Protein AF-A0A942BBI3-F1 (afdb_monomer)

Nearest PDB structures (foldseek):
  8t0j-assembly1_A  TM=7.012E-01  e=1.658E-02  Salmonella enterica subsp. enterica serovar Typhimurium
  4f9d-assembly1_A  TM=4.953E-01  e=1.300E-01  Escherichia coli K-12
  4f9j-assembly2_B  TM=3.561E-01  e=4.643E-02  Escherichia coli K-12
  3vus-assembly2_B  TM=8.186E-01  e=4.923E+00  Escherichia coli K-12
  3vus-assembly1_A  TM=8.138E-01  e=6.273E+00  Escherichia coli K-12

Radius of gyration: 19.07 Å; Cα contacts (8 Å, |Δi|>4): 369; chains: 1; bounding box: 50×38×54 Å

pLDDT: mean 90.94, std 9.7, range [52.0, 98.56]

Secondary structure (DSSP, 8-state):
-PPPHHHHHTTS-HHHHHHHHHHHHHHHHHHHHHHHSS--SSEE-TTS---THHHHHHHHHT--EEES--S--GGG--EEETTEEEE-EEEE--HHHHTSHHHHHHHHHHHHHHHHHH--S--EEE---GGGGT-TTTTHHHHGGG---SSPPP-PPPPHHHHHHHHHHHHHHHHHHHHHS----HHHHTTS-EEEEPPPHHHHHHHHHHHHHHHHHHTTSTTSPTT---HHHHHHHHHTGGG-EEEEE---

Sequence (252 aa):
MHPTTMEMLADVSYEDGCRLALVSEGRGLDAFRTAFHRTPDFWGGAGNTWAPEITYALGELRIPAYSYALTAVSGFTPHRYNGVLGLPQAISVSEADWLDDERAELRSESVLQTVQILQAPWLGIFVGHPTRFCHVQFWDVPFANGRMTGTPEESEPVDDDTYRRGLENLGQFLGDLKRRAQIVGVDEVLKMDWTFRKPTDVELDHFRTETPKAIRSAARWPIHRPGLDPEGIVKKTLALESTLEVAELAQL

Solvent-accessible surface area (backbone atoms only — not comparable to full-atom values): 13957 Å² total; per-residue (Å²): 135,81,67,48,60,36,70,67,38,27,88,47,55,67,73,60,27,29,55,51,31,35,57,53,53,49,53,53,50,52,52,44,30,72,77,67,76,48,82,66,69,52,46,71,59,70,79,66,43,62,47,62,32,47,34,54,24,28,59,78,70,68,29,58,27,32,46,62,35,52,74,38,43,70,70,40,41,40,25,31,43,63,85,23,36,32,35,25,60,69,42,78,44,60,42,76,33,27,53,33,72,70,46,28,51,57,48,42,55,53,50,57,51,46,63,67,68,58,69,42,99,52,78,35,73,44,78,57,56,83,63,36,54,43,20,79,66,62,76,55,67,62,33,34,50,55,40,74,59,96,61,82,79,85,65,76,60,57,56,71,68,47,34,50,44,21,52,51,42,47,49,51,43,53,55,52,47,59,76,76,42,89,84,74,55,70,74,55,60,73,68,51,68,67,44,74,41,76,60,52,73,69,40,47,52,41,26,71,58,43,17,50,51,43,46,50,54,34,56,66,39,55,63,43,48,85,84,65,61,47,62,52,34,42,51,57,43,60,73,47,53,90,42,41,24,40,53,39,70,63,85,129

Foldseek 3Di:
DPAFLLRQQLPDDLVVSLVVLLVVVVVVQVVCCVVPVDGALEAEGPQLADFLSNLSNCVVVVNQEYEQDLQDFPLQFWKDFPRHIYRHAPEEDELVLLLDQVSLVVRLVVVLVVVVPSPHPDHHYHDYDPVCLFFVPPDDPCCFQNHHDPDDDDGHTDDPVSSVSSVVSVVVSVVVCVVRDPDDDVVVVVVFPKDWAQDDPVRLVRSLPRSVVSNVVSCPGRNHHPPSDCVSRSVNRNVRSVRMIGIDGDDD

Structure (mmCIF, N/CA/C/O backbone):
data_AF-A0A942BBI3-F1
#
_entry.id   AF-A0A942BBI3-F1
#
loop_
_atom_site.group_PDB
_atom_site.id
_atom_site.type_symbol
_atom_site.label_atom_id
_atom_site.label_alt_id
_atom_site.label_comp_id
_atom_site.label_asym_id
_atom_site.label_entity_id
_atom_site.label_seq_id
_atom_site.pdbx_PDB_ins_code
_atom_site.Cartn_x
_atom_site.Cartn_y
_atom_site.Cartn_z
_atom_site.occupancy
_atom_site.B_iso_or_equiv
_atom_site.auth_seq_id
_atom_site.auth_comp_id
_atom_site.auth_asym_id
_atom_site.auth_atom_id
_atom_site.pdbx_PDB_model_num
ATOM 1 N N . MET A 1 1 ? -9.776 -3.476 -21.346 1.00 52.00 1 MET A N 1
ATOM 2 C CA . MET A 1 1 ? -9.578 -2.579 -20.196 1.00 52.00 1 MET A CA 1
ATOM 3 C C . MET A 1 1 ? -10.188 -3.282 -19.003 1.00 52.00 1 MET A C 1
ATOM 5 O O . MET A 1 1 ? -11.382 -3.555 -19.046 1.00 52.00 1 MET A O 1
ATOM 9 N N . HIS A 1 2 ? -9.390 -3.648 -18.006 1.00 61.62 2 HIS A N 1
ATOM 10 C CA . HIS A 1 2 ? -9.953 -3.852 -16.677 1.00 61.62 2 HIS A CA 1
ATOM 11 C C . HIS A 1 2 ? -9.824 -2.504 -15.968 1.00 61.62 2 HIS A C 1
ATOM 13 O O . HIS A 1 2 ? -8.706 -1.991 -15.931 1.00 61.62 2 HIS A O 1
ATOM 19 N N . PRO A 1 3 ? -10.932 -1.883 -15.525 1.00 78.50 3 PRO A N 1
ATOM 20 C CA . PRO A 1 3 ? -10.845 -0.665 -14.731 1.00 78.50 3 PRO A CA 1
ATOM 21 C C . PRO A 1 3 ? -9.970 -0.925 -13.500 1.00 78.50 3 PRO A C 1
ATOM 23 O O . PRO A 1 3 ? -9.984 -2.038 -12.964 1.00 78.50 3 PRO A O 1
ATOM 26 N N . THR A 1 4 ? -9.226 0.079 -13.035 1.00 88.31 4 THR A N 1
ATOM 27 C CA . THR A 1 4 ? -8.596 -0.012 -11.712 1.00 88.31 4 THR A CA 1
ATOM 28 C C . THR A 1 4 ? -9.674 -0.218 -10.647 1.00 88.31 4 THR A C 1
ATOM 30 O O . THR A 1 4 ? -10.851 0.077 -10.866 1.00 88.31 4 THR A O 1
ATOM 33 N N . THR A 1 5 ? -9.292 -0.684 -9.459 1.00 92.50 5 THR A N 1
ATOM 34 C CA . THR A 1 5 ? -10.226 -0.823 -8.333 1.00 92.50 5 THR A CA 1
ATOM 35 C C . THR A 1 5 ? -11.012 0.465 -8.087 1.00 92.50 5 THR A C 1
ATOM 37 O O . THR A 1 5 ? -12.233 0.419 -7.958 1.00 92.50 5 THR A O 1
ATOM 40 N N . MET A 1 6 ? -10.336 1.619 -8.082 1.00 93.88 6 MET A N 1
ATOM 41 C CA . MET A 1 6 ? -11.003 2.912 -7.925 1.00 93.88 6 MET A CA 1
ATOM 42 C C . MET A 1 6 ? -11.981 3.209 -9.065 1.00 93.88 6 MET A C 1
ATOM 44 O O . MET A 1 6 ? -13.102 3.624 -8.805 1.00 93.88 6 MET A O 1
ATOM 48 N N . GLU A 1 7 ? -11.607 2.973 -10.320 1.00 92.62 7 GLU A N 1
ATOM 49 C CA . GLU A 1 7 ? -12.500 3.214 -11.461 1.00 92.62 7 GLU A CA 1
ATOM 50 C C . GLU A 1 7 ? -13.722 2.299 -11.463 1.00 92.62 7 GLU A C 1
ATOM 52 O O . GLU A 1 7 ? -14.810 2.721 -11.846 1.00 92.62 7 GLU A O 1
ATOM 57 N N . MET A 1 8 ? -13.542 1.050 -11.036 1.00 93.44 8 MET A N 1
ATOM 58 C CA . MET A 1 8 ? -14.618 0.074 -10.919 1.00 93.44 8 MET A CA 1
ATOM 59 C C . MET A 1 8 ? -15.620 0.473 -9.833 1.00 93.44 8 MET A C 1
ATOM 61 O O . MET A 1 8 ? -16.812 0.198 -9.969 1.00 93.44 8 MET A O 1
ATOM 65 N N . LEU A 1 9 ? -15.135 1.081 -8.748 1.00 96.12 9 LEU A N 1
ATOM 66 C CA . LEU A 1 9 ? -15.894 1.219 -7.508 1.00 96.12 9 LEU A CA 1
ATOM 67 C C . LEU A 1 9 ? -16.287 2.660 -7.165 1.00 96.12 9 LEU A C 1
ATOM 69 O O . LEU A 1 9 ? -17.114 2.849 -6.276 1.00 96.12 9 LEU A O 1
ATOM 73 N N . ALA A 1 10 ? -15.756 3.680 -7.842 1.00 95.25 10 ALA A N 1
ATOM 74 C CA . ALA A 1 10 ? -16.048 5.083 -7.532 1.00 95.25 10 ALA A CA 1
ATOM 75 C C . ALA A 1 10 ? -17.541 5.426 -7.648 1.00 95.25 10 ALA A C 1
ATOM 77 O O . ALA A 1 10 ? -18.101 6.049 -6.744 1.00 95.25 10 ALA A O 1
ATOM 78 N N . ASP A 1 11 ? -18.186 4.953 -8.716 1.00 94.31 11 ASP A N 1
ATOM 79 C CA . ASP A 1 11 ? -19.520 5.403 -9.136 1.00 94.31 11 ASP A CA 1
ATOM 80 C C . ASP A 1 11 ? -20.6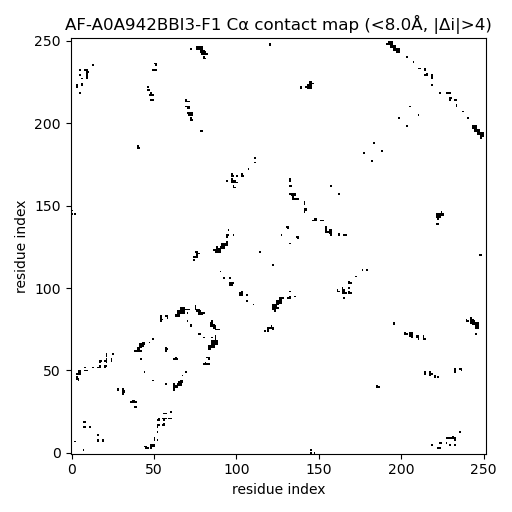60 4.456 -8.706 1.00 94.31 11 ASP A C 1
ATOM 82 O O . ASP A 1 11 ? -21.806 4.616 -9.130 1.00 94.31 11 ASP A O 1
ATOM 86 N N . VAL A 1 12 ? -20.368 3.451 -7.874 1.00 96.56 12 VAL A N 1
ATOM 87 C CA . VAL A 1 12 ? -21.347 2.449 -7.411 1.00 96.56 12 VAL A CA 1
ATOM 88 C C . VAL A 1 12 ? -21.617 2.554 -5.910 1.00 96.56 12 VAL A C 1
ATOM 90 O O . VAL A 1 12 ? -20.788 3.045 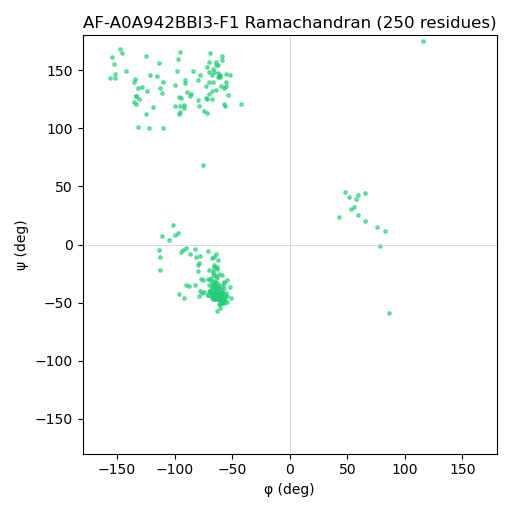-5.133 1.00 96.56 12 VAL A O 1
ATOM 93 N N . SER A 1 13 ? -22.794 2.073 -5.495 1.00 97.81 13 SER A N 1
ATOM 94 C CA . SER A 1 13 ? -23.142 1.903 -4.079 1.00 97.81 13 SER A CA 1
ATOM 95 C C . SER A 1 13 ? -22.148 0.965 -3.386 1.00 97.81 13 SER A C 1
ATOM 97 O O . SER A 1 13 ? -21.475 0.172 -4.047 1.00 97.81 13 SER A O 1
ATOM 99 N N . TYR A 1 14 ? -22.055 1.037 -2.057 1.00 97.81 14 TYR A N 1
ATOM 100 C CA . TYR A 1 14 ? -21.174 0.137 -1.310 1.00 97.81 14 TYR A CA 1
ATOM 101 C C . TYR A 1 14 ? -21.604 -1.326 -1.496 1.00 97.81 14 TYR A C 1
ATOM 103 O O . TYR A 1 14 ? -20.781 -2.191 -1.764 1.00 97.81 14 TYR A O 1
ATOM 111 N N . GLU A 1 15 ? -22.907 -1.607 -1.455 1.00 98.12 15 GLU A N 1
ATOM 112 C CA . GLU A 1 15 ? -23.454 -2.960 -1.558 1.00 98.12 15 GLU A CA 1
ATOM 113 C C . GLU A 1 15 ? -23.267 -3.573 -2.954 1.00 98.12 15 GLU A C 1
ATOM 115 O O . GLU A 1 15 ? -22.956 -4.761 -3.074 1.00 98.12 15 GLU A O 1
ATOM 120 N N . ASP A 1 16 ? -23.471 -2.790 -4.019 1.00 98.31 16 ASP A N 1
ATOM 121 C CA . ASP A 1 16 ? -23.187 -3.241 -5.386 1.00 98.31 16 ASP A CA 1
ATOM 122 C C . ASP A 1 16 ? -21.675 -3.366 -5.609 1.00 98.31 16 ASP A C 1
ATOM 124 O O . ASP A 1 16 ? -21.217 -4.342 -6.205 1.00 98.31 16 ASP A O 1
ATOM 128 N N . GLY A 1 17 ? -20.893 -2.422 -5.079 1.00 98.12 17 GLY A N 1
ATOM 129 C CA . GLY A 1 17 ? -19.436 -2.440 -5.133 1.00 98.12 17 GLY A CA 1
ATOM 130 C C . GLY A 1 17 ? -18.838 -3.676 -4.460 1.00 98.12 17 GLY A C 1
ATOM 131 O O . GLY A 1 17 ? -17.967 -4.314 -5.040 1.00 98.12 17 GLY A O 1
ATOM 132 N N . CYS A 1 18 ? -19.360 -4.091 -3.305 1.00 98.56 18 CYS A N 1
ATOM 133 C CA . CYS A 1 18 ? -18.973 -5.325 -2.618 1.00 98.56 18 CYS A CA 1
ATOM 134 C C . CYS A 1 18 ? -19.188 -6.565 -3.496 1.00 98.56 18 CYS A C 1
ATOM 136 O O . CYS A 1 18 ? -18.320 -7.437 -3.568 1.00 98.56 18 CYS A O 1
ATOM 138 N N . ARG A 1 19 ? -20.312 -6.631 -4.224 1.00 98.38 19 ARG A N 1
ATOM 139 C CA . ARG A 1 19 ? -20.583 -7.722 -5.175 1.00 98.38 19 ARG A CA 1
ATOM 140 C C . ARG A 1 19 ? -19.609 -7.701 -6.355 1.00 98.38 19 ARG A C 1
ATOM 142 O O . ARG A 1 19 ? -19.119 -8.756 -6.751 1.00 98.38 19 ARG A O 1
ATOM 149 N N . LEU A 1 20 ? -19.307 -6.521 -6.901 1.00 97.50 20 LEU A N 1
ATOM 150 C CA . LEU A 1 20 ? -18.343 -6.365 -7.997 1.00 97.50 20 LEU A CA 1
ATOM 151 C C . LEU A 1 20 ? -16.919 -6.736 -7.565 1.00 97.50 20 LEU A C 1
ATOM 153 O O . LEU A 1 20 ? -16.250 -7.495 -8.267 1.00 97.50 20 LEU A O 1
ATOM 157 N N . ALA A 1 21 ? -16.489 -6.255 -6.398 1.00 97.19 21 ALA A N 1
ATOM 158 C CA . ALA A 1 21 ? -15.199 -6.572 -5.801 1.00 97.19 21 ALA A CA 1
ATOM 159 C C . ALA A 1 21 ? -15.055 -8.083 -5.585 1.00 97.19 21 ALA A C 1
ATOM 161 O O . ALA A 1 21 ? -14.076 -8.667 -6.035 1.00 97.19 21 ALA A O 1
ATOM 162 N N . LEU A 1 22 ? -16.060 -8.749 -5.006 1.00 98.25 22 LEU A N 1
ATOM 163 C CA . LEU A 1 22 ? -16.020 -10.196 -4.787 1.00 98.25 22 LEU A CA 1
ATOM 164 C C . LEU A 1 22 ? -15.874 -10.990 -6.095 1.00 98.25 22 LEU A C 1
ATOM 166 O O . LEU A 1 22 ? -15.087 -11.932 -6.162 1.00 98.25 22 LEU A O 1
ATOM 170 N N . VAL A 1 23 ? -16.596 -10.601 -7.151 1.00 97.19 23 VAL A N 1
ATOM 171 C CA . VAL A 1 23 ? -16.475 -11.246 -8.470 1.00 97.19 23 VAL A CA 1
ATOM 172 C C . VAL A 1 23 ? -15.097 -11.002 -9.090 1.00 97.19 23 VAL A C 1
ATOM 174 O O . VAL A 1 23 ? -14.518 -11.926 -9.662 1.00 97.19 23 VAL A O 1
ATOM 177 N N . SER A 1 24 ? -14.577 -9.775 -8.998 1.00 95.00 24 SER A N 1
ATOM 178 C CA . SER A 1 24 ? -13.256 -9.406 -9.521 1.00 95.00 24 SER A CA 1
ATOM 179 C C . SER A 1 24 ? -12.141 -10.168 -8.804 1.00 95.00 24 SER A C 1
ATOM 181 O O . SER A 1 24 ? -11.400 -10.928 -9.431 1.00 95.00 24 SER A O 1
ATOM 183 N N . GLU A 1 25 ? -12.074 -10.037 -7.480 1.00 95.88 25 GLU A N 1
ATOM 184 C CA . GLU A 1 25 ? -11.016 -10.634 -6.667 1.00 95.88 25 GLU A CA 1
ATOM 185 C C . GLU A 1 25 ? -11.123 -12.162 -6.622 1.00 95.88 25 GLU A C 1
ATOM 187 O O . GLU A 1 25 ? -10.103 -12.849 -6.596 1.00 95.88 25 GLU A O 1
ATOM 192 N N . GLY A 1 26 ? -12.335 -12.722 -6.716 1.00 97.06 26 GLY A N 1
ATOM 193 C CA . GLY A 1 26 ? -12.541 -14.167 -6.832 1.00 97.06 26 GLY A CA 1
ATOM 194 C C . GLY A 1 26 ? -11.873 -14.755 -8.078 1.00 97.06 26 GLY A C 1
ATOM 195 O O . GLY A 1 26 ? -11.190 -15.773 -7.992 1.00 97.06 26 GLY A O 1
ATOM 196 N N . ARG A 1 27 ? -11.967 -14.069 -9.228 1.00 95.50 27 ARG A N 1
ATOM 197 C CA . ARG A 1 27 ? -11.257 -14.480 -10.455 1.00 95.50 27 ARG A CA 1
ATOM 198 C C . ARG A 1 27 ? -9.742 -14.401 -10.287 1.00 95.50 27 ARG A C 1
ATOM 200 O O . ARG A 1 27 ? -9.033 -15.290 -10.754 1.00 95.50 27 ARG A O 1
ATOM 207 N N . GLY A 1 28 ? -9.251 -13.352 -9.623 1.00 93.81 28 GLY A N 1
ATOM 208 C CA . GLY A 1 28 ? -7.831 -13.203 -9.299 1.00 93.81 28 GLY A CA 1
ATOM 209 C C . GLY A 1 28 ? -7.319 -14.344 -8.416 1.00 93.81 28 GLY A C 1
ATOM 210 O O . GLY A 1 28 ? -6.278 -14.934 -8.704 1.00 93.81 28 GLY A O 1
ATOM 211 N N . LEU A 1 29 ? -8.090 -14.718 -7.393 1.00 96.44 29 LEU A N 1
ATOM 212 C CA . LEU A 1 29 ? -7.785 -15.836 -6.505 1.00 96.44 29 LEU A CA 1
ATOM 213 C C . LEU A 1 29 ? -7.748 -17.181 -7.246 1.00 96.44 29 LEU A C 1
ATOM 215 O O . LEU A 1 29 ? -6.830 -17.973 -7.025 1.00 96.44 29 LEU A O 1
ATOM 219 N N . ASP A 1 30 ? -8.711 -17.443 -8.129 1.00 97.81 30 ASP A N 1
ATOM 220 C CA . ASP A 1 30 ? -8.751 -18.680 -8.917 1.00 97.81 30 ASP A CA 1
ATOM 221 C C . ASP A 1 30 ? -7.551 -18.784 -9.867 1.00 97.81 30 ASP A C 1
ATOM 223 O O . ASP A 1 30 ? -6.907 -19.837 -9.956 1.00 97.81 30 ASP A O 1
ATOM 227 N N . ALA A 1 31 ? -7.193 -17.680 -10.530 1.00 96.62 31 ALA A N 1
ATOM 228 C CA . ALA A 1 31 ? -6.000 -17.608 -11.367 1.00 96.62 31 ALA A CA 1
ATOM 229 C C . ALA A 1 31 ? -4.724 -17.852 -10.544 1.00 96.62 31 ALA A C 1
ATOM 231 O O . ALA A 1 31 ? -3.878 -18.660 -10.933 1.00 96.62 31 ALA A O 1
ATOM 232 N N . PHE A 1 32 ? -4.615 -17.223 -9.370 1.00 96.38 32 PHE A N 1
ATOM 233 C CA . PHE A 1 32 ? -3.487 -17.414 -8.461 1.00 96.38 32 PHE A CA 1
ATOM 234 C C . PHE A 1 32 ? -3.360 -18.875 -8.007 1.00 96.38 32 PHE A C 1
ATOM 236 O O . PHE A 1 32 ? -2.282 -19.461 -8.089 1.00 96.38 32 PHE A O 1
ATOM 243 N N . ARG A 1 33 ? -4.459 -19.505 -7.578 1.00 97.38 33 ARG A N 1
ATOM 244 C CA . ARG A 1 33 ? -4.473 -20.919 -7.165 1.00 97.38 33 ARG A CA 1
ATOM 245 C C . ARG A 1 33 ? -4.102 -21.860 -8.301 1.00 97.38 33 ARG A C 1
ATOM 247 O O . ARG A 1 33 ? -3.411 -22.848 -8.066 1.00 97.38 33 ARG A O 1
ATOM 254 N N . THR A 1 34 ? -4.538 -21.546 -9.515 1.00 98.12 34 THR A N 1
ATOM 255 C CA . THR A 1 34 ? -4.186 -22.316 -10.711 1.00 98.12 34 THR A CA 1
ATOM 256 C C . THR A 1 34 ? -2.688 -22.236 -10.998 1.00 98.12 34 THR A C 1
ATOM 258 O O . THR A 1 34 ? -2.075 -23.259 -11.282 1.00 98.12 34 THR A O 1
ATOM 261 N N . ALA A 1 35 ? -2.092 -21.045 -10.891 1.00 97.75 35 ALA A N 1
ATOM 262 C CA . ALA A 1 35 ? -0.680 -20.821 -11.200 1.00 97.75 35 ALA A CA 1
ATOM 263 C C . ALA A 1 35 ? 0.279 -21.302 -10.098 1.00 97.75 35 ALA A C 1
ATOM 265 O O . ALA A 1 35 ? 1.342 -21.840 -10.397 1.00 97.75 35 ALA A O 1
ATOM 266 N N . PHE A 1 36 ? -0.077 -21.098 -8.827 1.00 96.44 36 PHE A N 1
ATOM 267 C CA . PHE A 1 36 ? 0.832 -21.287 -7.691 1.00 96.44 36 PHE A CA 1
ATOM 268 C C . PHE A 1 36 ? 0.445 -22.439 -6.760 1.00 96.44 36 PHE A C 1
ATOM 270 O O . PHE A 1 36 ? 1.176 -22.718 -5.811 1.00 96.44 36 PHE A O 1
ATOM 277 N N . HIS A 1 37 ? -0.702 -23.088 -6.987 1.00 96.88 37 HIS A N 1
ATOM 278 C CA . HIS A 1 37 ? -1.213 -24.196 -6.167 1.00 96.88 37 HIS A CA 1
ATOM 279 C C . HIS A 1 37 ? -1.296 -23.882 -4.663 1.00 96.88 37 HIS A C 1
ATOM 281 O O . HIS A 1 37 ? -1.172 -24.768 -3.818 1.00 96.88 37 HIS A O 1
ATOM 287 N N . ARG A 1 38 ? -1.522 -22.610 -4.317 1.00 94.69 38 ARG A N 1
ATOM 288 C CA . ARG A 1 38 ? -1.669 -22.127 -2.938 1.00 94.69 38 ARG A CA 1
ATOM 289 C C . ARG A 1 38 ? -2.642 -20.947 -2.874 1.00 94.69 38 ARG A C 1
ATOM 291 O O . ARG A 1 38 ? -3.010 -20.391 -3.905 1.00 94.69 38 ARG A O 1
ATOM 298 N N . THR A 1 39 ? -3.054 -20.564 -1.670 1.00 93.62 39 THR A N 1
ATOM 299 C CA . THR A 1 39 ? -3.858 -19.349 -1.430 1.00 93.62 39 THR A CA 1
ATOM 300 C C . THR A 1 39 ? -2.911 -18.171 -1.158 1.00 93.62 39 THR A C 1
ATOM 302 O O . THR A 1 39 ? -1.871 -18.392 -0.535 1.00 93.62 39 THR A O 1
ATOM 305 N N . PRO A 1 40 ? -3.198 -16.951 -1.647 1.00 94.12 40 PRO A N 1
ATOM 306 C CA . PRO A 1 40 ? -2.394 -15.777 -1.334 1.00 94.12 40 PRO A CA 1
ATOM 307 C C . PRO A 1 40 ? -2.583 -15.359 0.130 1.00 94.12 40 PRO A C 1
ATOM 309 O O . PRO A 1 40 ? -3.698 -15.372 0.649 1.00 94.12 40 PRO A O 1
ATOM 312 N N . ASP A 1 41 ? -1.489 -14.956 0.772 1.00 92.94 41 ASP A N 1
ATOM 313 C CA . ASP A 1 41 ? -1.486 -14.487 2.162 1.00 92.94 41 ASP A CA 1
ATOM 314 C C . ASP A 1 41 ? -1.955 -13.030 2.288 1.00 92.94 41 ASP A C 1
ATOM 316 O O . ASP A 1 41 ? -2.410 -12.600 3.342 1.00 92.94 41 ASP A O 1
ATOM 320 N N . PHE A 1 42 ? -1.861 -12.251 1.213 1.00 94.06 42 PHE A N 1
ATOM 321 C CA . PHE A 1 42 ? -2.291 -10.862 1.191 1.00 94.06 42 PHE A CA 1
ATOM 322 C C . PHE A 1 42 ? -2.652 -10.419 -0.225 1.00 94.06 42 PHE A C 1
ATOM 324 O O . PHE A 1 42 ? -2.251 -11.030 -1.218 1.00 94.06 42 PHE A O 1
ATOM 331 N N . TRP A 1 43 ? -3.403 -9.329 -0.299 1.00 94.44 43 TRP A N 1
ATOM 332 C CA . TRP A 1 43 ? -3.755 -8.641 -1.529 1.00 94.44 43 TRP A CA 1
ATOM 333 C C . TRP A 1 43 ? -2.862 -7.419 -1.750 1.00 94.44 43 TRP A C 1
ATOM 335 O O . TRP A 1 43 ? -2.609 -6.652 -0.823 1.00 94.44 43 TRP A O 1
ATOM 345 N N . GLY A 1 44 ? -2.404 -7.216 -2.982 1.00 89.38 44 GLY A N 1
ATOM 346 C CA . GLY A 1 44 ? -1.719 -5.998 -3.406 1.00 89.38 44 GLY A CA 1
ATOM 347 C C . GLY A 1 44 ? -2.445 -5.412 -4.608 1.00 89.38 44 GLY A C 1
ATOM 348 O O . GLY A 1 44 ? -2.464 -6.028 -5.673 1.00 89.38 44 GLY A O 1
ATOM 349 N N . GLY A 1 45 ? -3.065 -4.246 -4.432 1.00 81.75 45 GLY A N 1
ATOM 350 C CA . GLY A 1 45 ? -3.822 -3.587 -5.492 1.00 81.75 45 GLY A CA 1
ATOM 351 C C . GLY A 1 45 ? -2.942 -3.103 -6.639 1.00 81.75 45 GLY A C 1
ATOM 352 O O . GLY A 1 45 ? -1.819 -2.643 -6.432 1.00 81.75 45 GLY A O 1
ATOM 353 N N . ALA A 1 46 ? -3.474 -3.152 -7.859 1.00 75.25 46 ALA A N 1
ATOM 354 C CA . ALA A 1 46 ? -2.795 -2.596 -9.023 1.00 75.25 46 ALA A CA 1
ATOM 355 C C . ALA A 1 46 ? -2.708 -1.061 -8.927 1.00 75.25 46 ALA A C 1
ATOM 357 O O . ALA A 1 46 ? -3.728 -0.388 -8.797 1.00 75.25 46 ALA A O 1
ATOM 358 N N . GLY A 1 47 ? -1.497 -0.503 -9.028 1.00 69.94 47 GLY A N 1
ATOM 359 C CA . GLY A 1 47 ? -1.285 0.942 -9.185 1.00 69.94 47 GLY A CA 1
ATOM 360 C C . GLY A 1 47 ? -1.710 1.795 -7.987 1.00 69.94 47 GLY A C 1
ATOM 361 O O . GLY A 1 47 ? -2.361 2.816 -8.181 1.00 69.94 47 GLY A O 1
ATOM 362 N N . ASN A 1 48 ? -1.365 1.369 -6.765 1.00 78.69 48 ASN A N 1
ATOM 363 C CA . ASN A 1 48 ? -1.667 2.082 -5.514 1.00 78.69 48 ASN A CA 1
ATOM 364 C C . ASN A 1 48 ? -3.135 2.541 -5.418 1.00 78.69 48 ASN A C 1
ATOM 366 O O . ASN A 1 48 ? -3.439 3.689 -5.106 1.00 78.69 48 ASN A O 1
ATOM 370 N N . THR A 1 49 ? -4.053 1.642 -5.761 1.00 88.56 49 THR A N 1
ATOM 371 C CA . THR A 1 49 ? -5.493 1.900 -5.819 1.00 88.56 49 THR A CA 1
ATOM 372 C C . THR A 1 49 ? -6.193 1.442 -4.537 1.00 88.56 49 THR A C 1
ATOM 374 O O . THR A 1 49 ? -5.684 0.597 -3.803 1.00 88.56 49 THR A O 1
ATOM 377 N N . TRP A 1 50 ? -7.384 1.973 -4.263 1.00 93.62 50 TRP A N 1
ATOM 378 C CA . TRP A 1 50 ? -8.131 1.662 -3.047 1.00 93.62 50 TRP A CA 1
ATOM 379 C C . TRP A 1 50 ? -9.634 1.794 -3.234 1.00 93.62 50 TRP A C 1
ATOM 381 O O . TRP A 1 50 ? -10.101 2.735 -3.871 1.00 93.62 50 TRP A O 1
ATOM 391 N N . ALA A 1 51 ? -10.378 0.898 -2.595 1.00 96.25 51 ALA A N 1
ATOM 392 C CA . ALA A 1 51 ? -11.779 1.093 -2.264 1.00 96.25 51 ALA A CA 1
ATOM 393 C C . ALA A 1 51 ? -12.151 0.191 -1.070 1.00 96.25 51 ALA A C 1
ATOM 395 O O . ALA A 1 51 ? -11.651 -0.935 -0.992 1.00 96.25 51 ALA A O 1
ATOM 396 N N . PRO A 1 52 ? -13.010 0.642 -0.140 1.00 97.69 52 PRO A N 1
ATOM 397 C CA . PRO A 1 52 ? -13.343 -0.116 1.070 1.00 97.69 52 PRO A CA 1
ATOM 398 C C . PRO A 1 52 ? -14.106 -1.421 0.791 1.00 97.69 52 PRO A C 1
ATOM 400 O O . PRO A 1 52 ? -14.151 -2.302 1.638 1.00 97.6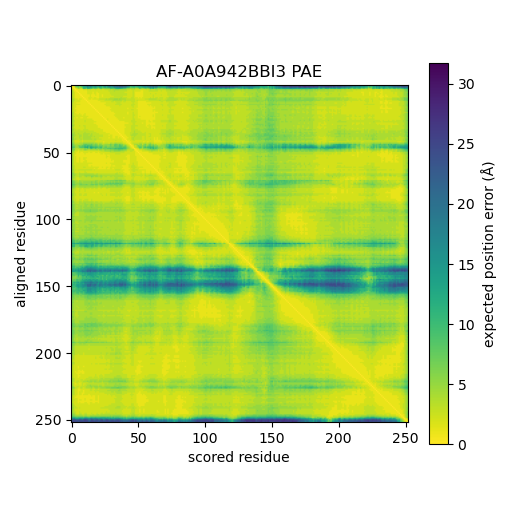9 52 PRO A O 1
ATOM 403 N N . GLU A 1 53 ? -14.699 -1.584 -0.388 1.00 98.25 53 GLU A N 1
ATOM 404 C CA . GLU A 1 53 ? -15.342 -2.829 -0.819 1.00 98.25 53 GLU A CA 1
ATOM 405 C C . GLU A 1 53 ? -14.338 -3.971 -1.016 1.00 98.25 53 GLU A C 1
ATOM 407 O O . GLU A 1 53 ? -14.713 -5.141 -0.930 1.00 98.25 53 GLU A O 1
ATOM 412 N N . ILE A 1 54 ? -13.055 -3.657 -1.238 1.00 97.56 54 ILE A N 1
ATOM 413 C CA . ILE A 1 54 ? -12.009 -4.678 -1.337 1.00 97.56 54 ILE A CA 1
ATOM 414 C C . ILE A 1 54 ? -11.886 -5.437 -0.022 1.00 97.56 54 ILE A C 1
ATOM 416 O O . ILE A 1 54 ? -11.836 -6.659 -0.050 1.00 97.56 54 ILE A O 1
ATOM 420 N N . THR A 1 55 ? -11.923 -4.776 1.137 1.00 98.00 55 THR A N 1
ATOM 421 C CA . THR A 1 55 ? -11.807 -5.493 2.418 1.00 98.00 55 THR A CA 1
ATOM 422 C C . THR A 1 55 ? -12.993 -6.420 2.679 1.00 98.00 55 THR A C 1
ATOM 424 O O . THR A 1 55 ? -12.798 -7.501 3.228 1.00 98.00 55 THR A O 1
ATOM 427 N N . TYR A 1 56 ? -14.194 -6.077 2.199 1.00 98.31 56 TYR A N 1
ATOM 428 C CA . TYR A 1 56 ? -15.319 -7.015 2.192 1.00 98.31 56 TYR A CA 1
ATOM 429 C C . TYR A 1 56 ? -15.002 -8.261 1.349 1.00 98.31 56 TYR A C 1
ATOM 431 O O . TYR A 1 56 ? -15.111 -9.385 1.839 1.00 98.31 56 TYR A O 1
ATOM 439 N N . ALA A 1 57 ? -14.550 -8.072 0.104 1.00 98.25 57 ALA A N 1
ATOM 440 C CA . ALA A 1 57 ? -14.197 -9.183 -0.778 1.00 98.25 57 ALA A CA 1
ATOM 441 C C . ALA A 1 57 ? -13.085 -10.065 -0.183 1.00 98.25 57 ALA A C 1
ATOM 443 O O . ALA A 1 57 ? -13.191 -11.288 -0.213 1.00 98.25 57 ALA A O 1
ATOM 444 N N . LEU A 1 58 ? -12.045 -9.468 0.405 1.00 98.00 58 LEU A N 1
ATOM 445 C CA . LEU A 1 58 ? -10.954 -10.204 1.049 1.00 98.00 58 LEU A CA 1
ATOM 446 C C . LEU A 1 58 ? -11.442 -11.039 2.241 1.00 98.00 58 LEU A C 1
ATOM 448 O O . LEU A 1 58 ? -11.025 -12.191 2.377 1.00 98.00 58 LEU A O 1
ATOM 452 N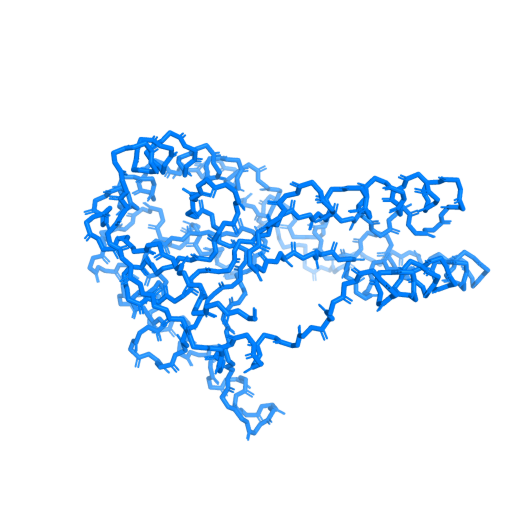 N . GLY A 1 59 ? -12.364 -10.507 3.051 1.00 97.81 59 GLY A N 1
ATOM 453 C CA . GLY A 1 59 ? -13.000 -11.247 4.142 1.00 97.81 59 GLY A CA 1
ATOM 454 C C . GLY A 1 59 ? -13.742 -12.494 3.652 1.00 97.81 59 GLY A C 1
ATOM 455 O O . GLY A 1 59 ? -13.481 -13.599 4.132 1.00 97.81 59 GLY A O 1
ATOM 456 N N . GLU A 1 60 ? -14.597 -12.343 2.637 1.00 98.31 60 GLU A N 1
ATOM 457 C CA . GLU A 1 60 ? -15.340 -13.457 2.023 1.00 98.31 60 GLU A CA 1
ATOM 458 C C . GLU A 1 60 ? -14.406 -14.505 1.389 1.00 98.31 60 GLU A C 1
ATOM 460 O O . GLU A 1 60 ? -14.627 -15.714 1.498 1.00 98.31 60 GLU A O 1
ATOM 465 N N . LEU A 1 61 ? -13.315 -14.052 0.765 1.00 97.88 61 LEU A N 1
ATOM 466 C CA . LEU A 1 61 ? -12.323 -14.905 0.107 1.00 97.88 61 LEU A CA 1
ATOM 467 C C . LEU A 1 61 ? -11.278 -15.500 1.064 1.00 97.88 61 LEU A C 1
ATOM 469 O O . LEU A 1 61 ? -10.460 -16.320 0.635 1.00 97.88 61 LEU A O 1
ATOM 473 N N . ARG A 1 62 ? -11.322 -15.138 2.354 1.00 96.69 62 ARG A N 1
ATOM 474 C CA . ARG A 1 62 ? -10.362 -15.545 3.397 1.00 96.69 62 ARG A CA 1
ATOM 475 C C . ARG A 1 62 ? -8.916 -15.155 3.074 1.00 96.69 62 ARG A C 1
ATOM 477 O O . ARG A 1 62 ? -7.993 -15.921 3.346 1.00 96.69 62 ARG A O 1
ATOM 484 N N . ILE A 1 63 ? -8.728 -13.970 2.501 1.00 96.69 63 ILE A N 1
ATOM 485 C CA . ILE A 1 63 ? -7.415 -13.351 2.312 1.00 96.69 63 ILE A CA 1
ATOM 486 C C . ILE A 1 63 ? -7.207 -12.389 3.492 1.00 96.69 63 ILE A C 1
ATOM 488 O O . ILE A 1 63 ? -7.945 -11.41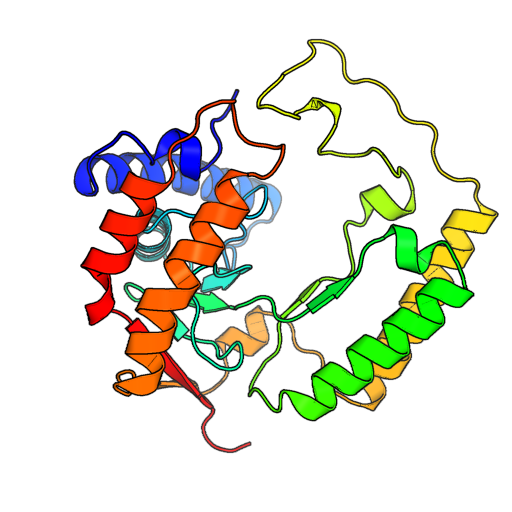3 3.614 1.00 96.69 63 ILE A O 1
ATOM 492 N N . PRO A 1 64 ? -6.263 -12.665 4.407 1.00 95.38 64 PRO A N 1
ATOM 493 C CA . PRO A 1 64 ? -6.265 -12.039 5.731 1.00 95.38 64 PRO A CA 1
ATOM 494 C C . PRO A 1 64 ? -5.723 -10.605 5.753 1.00 95.38 64 PRO A C 1
ATOM 496 O O . PRO A 1 64 ? -5.941 -9.894 6.738 1.00 95.38 64 PRO A O 1
ATOM 499 N N . ALA A 1 65 ? -5.014 -10.178 4.707 1.00 96.06 65 ALA A N 1
ATOM 500 C CA . ALA A 1 65 ? -4.338 -8.891 4.694 1.00 96.06 65 ALA A CA 1
ATOM 501 C C . ALA A 1 65 ? -4.310 -8.212 3.324 1.00 96.06 65 ALA A C 1
ATOM 503 O O . ALA A 1 65 ? -4.514 -8.842 2.286 1.00 96.06 65 ALA A O 1
ATOM 504 N N . TYR A 1 66 ? -3.993 -6.920 3.333 1.00 95.19 66 TYR A N 1
ATOM 505 C CA . TYR A 1 66 ? -3.663 -6.138 2.150 1.00 95.19 66 TYR A CA 1
ATOM 506 C C . TYR A 1 66 ? -2.420 -5.275 2.383 1.00 95.19 66 TYR A C 1
ATOM 508 O O . TYR A 1 66 ? -2.224 -4.733 3.470 1.00 95.19 66 TYR A O 1
ATOM 516 N N . SER A 1 67 ? -1.577 -5.141 1.359 1.00 92.06 67 SER A N 1
ATOM 517 C CA . SER A 1 67 ? -0.417 -4.247 1.366 1.00 92.06 67 SER A CA 1
ATOM 518 C C . SER A 1 67 ? -0.741 -2.902 0.724 1.00 92.06 67 SER A C 1
ATOM 520 O O . SER A 1 67 ? -1.744 -2.761 0.025 1.00 92.06 67 SER A O 1
ATOM 522 N N . TYR A 1 68 ? 0.136 -1.919 0.942 1.00 88.75 68 TYR A N 1
ATOM 523 C CA . TYR A 1 68 ? -0.031 -0.554 0.428 1.00 88.75 68 TYR A CA 1
ATOM 524 C C . TYR A 1 68 ? -1.327 0.088 0.932 1.00 88.75 68 TYR A C 1
ATOM 526 O O . TYR A 1 68 ? -2.069 0.721 0.185 1.00 88.75 68 TYR A O 1
ATOM 534 N N . ALA A 1 69 ? -1.618 -0.114 2.220 1.00 92.06 69 ALA A N 1
ATOM 535 C CA . ALA A 1 69 ? -2.826 0.418 2.827 1.00 92.06 69 ALA A CA 1
ATOM 536 C C . ALA A 1 69 ? -2.896 1.947 2.670 1.00 92.06 69 ALA A C 1
ATOM 538 O O . ALA A 1 69 ? -2.022 2.665 3.154 1.00 92.06 69 ALA A O 1
ATOM 539 N N . LEU A 1 70 ? -3.958 2.436 2.017 1.00 93.56 70 LEU A N 1
ATOM 540 C CA . LEU A 1 70 ? -4.255 3.872 1.923 1.00 93.56 70 LEU A CA 1
ATOM 541 C C . LEU A 1 70 ? -5.076 4.391 3.109 1.00 93.56 70 LEU A C 1
ATOM 543 O O . LEU A 1 70 ? -5.261 5.599 3.253 1.00 93.56 70 LEU A O 1
ATOM 547 N N . THR A 1 71 ? -5.558 3.490 3.963 1.00 94.56 71 THR A N 1
ATOM 548 C CA . THR A 1 71 ? -6.086 3.811 5.286 1.00 94.56 71 THR A CA 1
ATOM 549 C C . THR A 1 71 ? -4.923 4.189 6.200 1.00 94.56 71 THR A C 1
ATOM 551 O O . THR A 1 71 ? -4.049 3.375 6.492 1.00 94.56 71 THR A O 1
ATOM 554 N N . ALA A 1 72 ? -4.876 5.456 6.605 1.00 91.56 72 ALA A N 1
ATOM 555 C CA . ALA A 1 72 ? -3.742 6.028 7.316 1.00 91.56 72 ALA A CA 1
ATOM 556 C C . ALA A 1 72 ? -3.969 5.990 8.831 1.00 91.56 72 ALA A C 1
ATOM 558 O O . ALA A 1 72 ? -4.891 6.616 9.349 1.00 91.56 72 ALA A O 1
ATOM 559 N N . VAL A 1 73 ? -3.092 5.289 9.544 1.00 91.12 73 VAL A N 1
ATOM 560 C CA . VAL A 1 73 ? -2.963 5.350 11.006 1.00 91.12 73 VAL A CA 1
ATOM 561 C C . VAL A 1 73 ? -1.589 5.932 11.324 1.00 91.12 73 VAL A C 1
ATOM 563 O O . VAL A 1 73 ? -0.622 5.692 10.595 1.00 91.12 73 VAL A O 1
ATOM 566 N N . SER A 1 74 ? -1.491 6.722 12.395 1.00 89.38 74 SER A N 1
ATOM 567 C CA . SER A 1 74 ? -0.245 7.398 12.760 1.00 89.38 74 SER A CA 1
ATOM 568 C C . SER A 1 74 ? 0.916 6.413 12.922 1.00 89.38 74 SER A C 1
ATOM 570 O O . SER A 1 74 ? 0.756 5.324 13.480 1.00 89.38 74 SER A O 1
ATOM 572 N N . GLY A 1 75 ? 2.097 6.812 12.446 1.00 87.75 75 GLY A N 1
ATOM 573 C CA . GLY A 1 75 ? 3.324 6.022 12.579 1.00 87.75 75 GLY A CA 1
ATOM 574 C C . GLY A 1 75 ? 3.422 4.818 11.639 1.00 87.75 75 GLY A C 1
ATOM 575 O O . GLY A 1 75 ? 4.266 3.962 11.869 1.00 87.75 75 GLY A O 1
ATOM 576 N N . PHE A 1 76 ? 2.586 4.735 10.594 1.00 89.56 76 PHE A N 1
ATOM 577 C CA . PHE A 1 76 ? 2.544 3.592 9.664 1.00 89.56 76 PHE A CA 1
ATOM 578 C C . PHE A 1 76 ? 2.238 2.255 10.354 1.00 89.56 76 PHE A C 1
ATOM 580 O O . PHE A 1 76 ? 2.591 1.187 9.856 1.00 89.56 76 PHE A O 1
ATOM 587 N N . THR A 1 77 ? 1.561 2.319 11.500 1.00 92.00 77 THR A N 1
ATOM 588 C CA . THR A 1 77 ? 1.221 1.148 12.301 1.00 92.00 77 THR A CA 1
ATOM 589 C C . THR A 1 77 ? 0.273 0.231 11.516 1.00 92.00 77 THR A C 1
ATOM 591 O O . THR A 1 77 ? -0.721 0.717 10.953 1.00 92.00 77 THR A O 1
ATOM 594 N N . PRO A 1 78 ? 0.536 -1.091 11.471 1.00 94.44 78 PRO A N 1
ATOM 595 C CA . PRO A 1 78 ? -0.449 -2.054 11.003 1.00 94.44 78 PRO A CA 1
ATOM 596 C C . PRO A 1 78 ? -1.782 -1.870 11.731 1.00 94.44 78 PRO A C 1
ATOM 598 O O . PRO A 1 78 ? -1.839 -1.481 12.897 1.00 94.44 78 PRO A O 1
ATOM 601 N N . HIS A 1 79 ? -2.882 -2.114 11.038 1.00 95.94 79 HIS A N 1
ATOM 602 C CA . HIS A 1 79 ? -4.215 -1.895 11.592 1.00 95.94 79 HIS A CA 1
ATOM 603 C C . HIS A 1 79 ? -5.202 -2.839 10.928 1.00 95.94 79 HIS A C 1
ATOM 605 O O . HIS A 1 79 ? -4.982 -3.275 9.803 1.00 95.94 79 HIS A O 1
ATOM 611 N N . ARG A 1 80 ? -6.307 -3.157 11.593 1.00 97.19 80 ARG A N 1
ATOM 612 C CA . ARG A 1 80 ? -7.451 -3.770 10.923 1.00 97.19 80 ARG A CA 1
ATOM 613 C C . ARG A 1 80 ? -8.392 -2.692 10.443 1.00 97.19 80 ARG A C 1
ATOM 615 O O . ARG A 1 80 ? -8.658 -1.725 11.148 1.00 97.19 80 ARG A O 1
ATOM 622 N N . TYR A 1 81 ? -8.915 -2.892 9.248 1.00 98.00 81 TYR A N 1
ATOM 623 C CA . TYR A 1 81 ? -9.983 -2.082 8.701 1.00 98.00 81 TYR A CA 1
ATOM 624 C C . TYR A 1 81 ? -11.003 -3.023 8.075 1.00 98.00 81 TYR A C 1
ATOM 626 O O . TYR A 1 81 ? -10.660 -3.857 7.235 1.00 98.00 81 TYR A O 1
ATOM 634 N N . ASN A 1 82 ?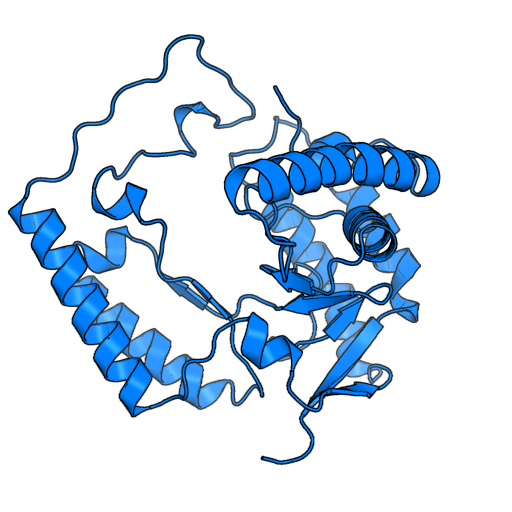 -12.250 -2.932 8.537 1.00 97.00 82 ASN A N 1
ATOM 635 C CA . ASN A 1 82 ? -13.325 -3.847 8.164 1.00 97.00 82 ASN A CA 1
ATOM 636 C C . ASN A 1 82 ? -12.938 -5.334 8.346 1.00 97.00 82 ASN A C 1
ATOM 638 O O . ASN A 1 82 ? -13.213 -6.176 7.497 1.00 97.00 82 ASN A O 1
ATOM 642 N N . GLY A 1 83 ? -12.236 -5.643 9.444 1.00 96.44 83 GLY A N 1
ATOM 643 C CA . GLY A 1 83 ? -11.822 -7.006 9.802 1.00 96.44 83 GLY A CA 1
ATOM 644 C C . GLY A 1 83 ? -10.605 -7.568 9.054 1.00 96.44 83 GLY A C 1
ATOM 645 O O . GLY A 1 83 ? -10.181 -8.676 9.374 1.00 96.44 83 GLY A O 1
ATOM 646 N N . VAL A 1 84 ? -10.011 -6.827 8.113 1.00 97.38 84 VAL A N 1
ATOM 647 C CA . VAL A 1 84 ? -8.837 -7.263 7.330 1.00 97.38 84 VAL A CA 1
ATOM 648 C C . VAL A 1 84 ? -7.599 -6.469 7.746 1.00 97.38 84 VAL A C 1
ATOM 650 O O . VAL A 1 84 ? -7.694 -5.265 7.980 1.00 97.38 84 VAL A O 1
ATOM 653 N N . LEU A 1 85 ? -6.437 -7.124 7.851 1.00 96.44 85 LEU A N 1
ATOM 654 C CA . LEU A 1 85 ? -5.186 -6.473 8.250 1.00 96.44 85 LEU A CA 1
ATOM 655 C C . LEU A 1 85 ? -4.613 -5.614 7.109 1.00 96.44 85 LEU A C 1
ATOM 657 O O . LEU A 1 85 ? -4.187 -6.128 6.079 1.00 96.44 85 LEU A O 1
ATOM 661 N N . GLY A 1 86 ? -4.559 -4.306 7.316 1.00 95.38 86 GLY A N 1
ATOM 662 C CA . GLY A 1 86 ? -3.847 -3.357 6.473 1.00 95.38 86 GLY A CA 1
ATOM 663 C C . GLY A 1 86 ? -2.379 -3.249 6.867 1.00 95.38 86 GLY A C 1
ATOM 664 O O . GLY A 1 86 ? -2.047 -3.017 8.032 1.00 95.38 86 GLY A O 1
ATOM 665 N N . LEU A 1 87 ? -1.504 -3.383 5.871 1.00 94.06 87 LEU A N 1
ATOM 666 C CA . LEU A 1 87 ? -0.056 -3.226 5.981 1.00 94.06 87 LEU A CA 1
ATOM 667 C C . LEU A 1 87 ? 0.370 -1.944 5.241 1.00 94.06 87 LEU A C 1
ATOM 669 O O . LEU A 1 87 ? 0.448 -1.939 4.004 1.00 94.06 87 LEU A O 1
ATOM 673 N N . PRO A 1 88 ? 0.612 -0.834 5.965 1.00 92.06 88 PRO A N 1
ATOM 674 C CA . PRO A 1 88 ? 1.027 0.424 5.358 1.00 92.06 88 PRO A CA 1
ATOM 675 C C . PRO A 1 88 ? 2.408 0.327 4.716 1.00 92.06 88 PRO A C 1
ATOM 677 O O . PRO A 1 88 ? 3.302 -0.372 5.193 1.00 92.06 88 PRO A O 1
ATOM 680 N N . GLN A 1 89 ? 2.611 1.097 3.655 1.00 91.38 89 GLN A N 1
ATOM 681 C CA . GLN A 1 89 ? 3.942 1.335 3.116 1.00 91.38 89 GLN A CA 1
ATOM 682 C C . GLN A 1 89 ? 4.516 2.598 3.755 1.00 91.38 89 GLN A C 1
ATOM 684 O O . GLN A 1 89 ? 3.979 3.686 3.566 1.00 91.38 89 GLN A O 1
ATOM 689 N N . ALA A 1 90 ? 5.614 2.452 4.490 1.00 91.19 90 ALA A N 1
ATOM 690 C CA . ALA A 1 90 ? 6.305 3.582 5.102 1.00 91.19 90 ALA A CA 1
ATOM 691 C C . ALA A 1 90 ? 7.328 4.208 4.150 1.00 91.19 90 ALA A C 1
ATOM 693 O O . ALA A 1 90 ? 7.539 5.419 4.158 1.00 91.19 90 ALA A O 1
ATOM 694 N N . ILE A 1 91 ? 7.986 3.375 3.338 1.00 93.06 91 ILE A N 1
ATOM 695 C CA . ILE A 1 91 ? 9.141 3.774 2.535 1.00 93.06 91 ILE A CA 1
ATOM 696 C C . ILE A 1 91 ? 9.002 3.224 1.113 1.00 93.06 91 ILE A C 1
ATOM 698 O O . ILE A 1 91 ? 8.590 2.081 0.895 1.00 93.06 91 ILE A O 1
ATOM 702 N N . SER A 1 92 ? 9.373 4.046 0.133 1.00 92.12 92 SER A N 1
ATOM 703 C CA . SER A 1 92 ? 9.460 3.672 -1.277 1.00 92.12 92 SER A CA 1
ATOM 704 C C . SER A 1 92 ? 10.773 4.168 -1.857 1.00 92.12 92 SER A C 1
ATOM 706 O O . SER A 1 92 ? 11.067 5.359 -1.761 1.00 92.12 92 SER A O 1
ATOM 708 N N . VAL A 1 93 ? 11.527 3.279 -2.494 1.00 93.69 93 VAL A N 1
ATOM 709 C CA . VAL A 1 93 ? 12.735 3.628 -3.247 1.00 93.69 93 VAL A CA 1
ATOM 710 C C . VAL A 1 93 ? 12.486 3.373 -4.727 1.00 93.69 93 VAL A C 1
ATOM 712 O O . VAL A 1 93 ? 11.890 2.359 -5.093 1.00 93.69 93 VAL A O 1
ATOM 715 N N . SER A 1 94 ? 12.885 4.326 -5.568 1.00 91.06 94 SER A N 1
ATOM 716 C CA . SER A 1 94 ? 12.747 4.214 -7.019 1.00 91.06 94 SER A CA 1
ATOM 717 C C . SER A 1 94 ? 13.842 3.315 -7.572 1.00 91.06 94 SER A C 1
ATOM 719 O O . SER A 1 94 ? 14.977 3.370 -7.110 1.00 91.06 94 SER A O 1
ATOM 721 N N . GLU A 1 95 ? 13.558 2.552 -8.623 1.00 92.06 95 GLU A N 1
ATOM 722 C CA . GLU A 1 95 ? 14.581 1.726 -9.270 1.00 92.06 95 GLU A CA 1
ATOM 723 C C . GLU A 1 95 ? 15.701 2.576 -9.865 1.00 92.06 95 GLU A C 1
ATOM 725 O O . GLU A 1 95 ? 16.863 2.190 -9.823 1.00 92.06 95 GLU A O 1
ATOM 730 N N . ALA A 1 96 ? 15.356 3.777 -10.340 1.00 91.50 96 ALA A N 1
ATOM 731 C CA . ALA A 1 96 ? 16.315 4.749 -10.851 1.00 91.50 96 ALA A CA 1
ATOM 732 C C . ALA A 1 96 ? 17.310 5.242 -9.788 1.00 91.50 96 ALA A C 1
ATOM 734 O O . ALA A 1 96 ? 18.345 5.790 -10.157 1.00 91.50 96 ALA A O 1
ATOM 735 N N . ASP A 1 97 ? 17.001 5.079 -8.496 1.00 95.81 97 ASP A N 1
ATOM 736 C CA . ASP A 1 97 ? 17.945 5.397 -7.426 1.00 95.81 97 ASP A CA 1
ATOM 737 C C . ASP A 1 97 ? 19.038 4.325 -7.322 1.00 95.81 97 ASP A C 1
ATOM 739 O O . ASP A 1 97 ? 20.164 4.649 -6.980 1.00 95.81 97 ASP A O 1
ATOM 743 N N . TRP A 1 98 ? 18.745 3.063 -7.657 1.00 96.62 98 TRP A N 1
ATOM 744 C CA . TRP A 1 98 ? 19.731 1.980 -7.596 1.00 96.62 98 TRP A CA 1
ATOM 745 C C . TRP A 1 98 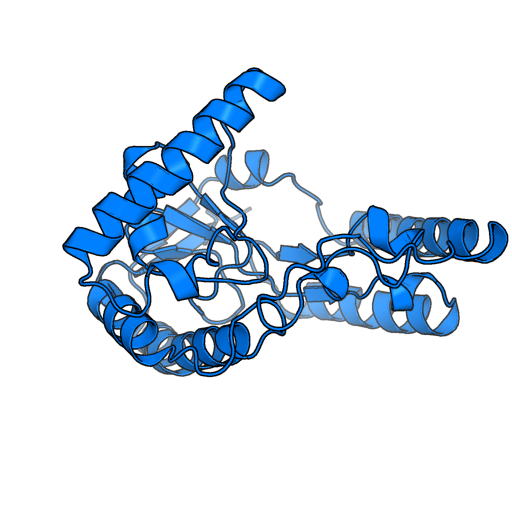? 20.712 1.999 -8.767 1.00 96.62 98 TRP A C 1
ATOM 747 O O . TRP A 1 98 ? 21.852 1.569 -8.616 1.00 96.62 98 TRP A O 1
ATOM 757 N N . LEU A 1 99 ? 20.282 2.498 -9.928 1.00 94.81 99 LEU A N 1
ATOM 758 C CA . LEU A 1 99 ? 21.087 2.532 -11.156 1.00 94.81 99 LEU A CA 1
ATOM 759 C C . LEU A 1 99 ? 22.244 3.551 -11.116 1.00 94.81 99 LEU A C 1
ATOM 761 O O . LEU A 1 99 ? 23.041 3.600 -12.050 1.00 94.81 99 LEU A O 1
ATOM 765 N N . ASP A 1 100 ? 22.337 4.360 -10.060 1.00 96.38 100 ASP A N 1
ATOM 766 C CA . ASP A 1 100 ? 23.333 5.414 -9.872 1.00 96.38 100 ASP A CA 1
ATOM 767 C C . ASP A 1 100 ? 23.921 5.320 -8.456 1.00 96.38 100 ASP A C 1
ATOM 769 O O . ASP A 1 100 ? 23.173 5.261 -7.483 1.00 96.38 100 ASP A O 1
ATOM 773 N N . ASP A 1 101 ? 25.250 5.286 -8.338 1.00 98.31 101 ASP A N 1
ATOM 774 C CA . ASP A 1 101 ? 25.927 4.994 -7.064 1.00 98.31 101 ASP A CA 1
ATOM 775 C C . ASP A 1 101 ? 25.699 6.083 -6.007 1.00 98.31 101 ASP A C 1
ATOM 77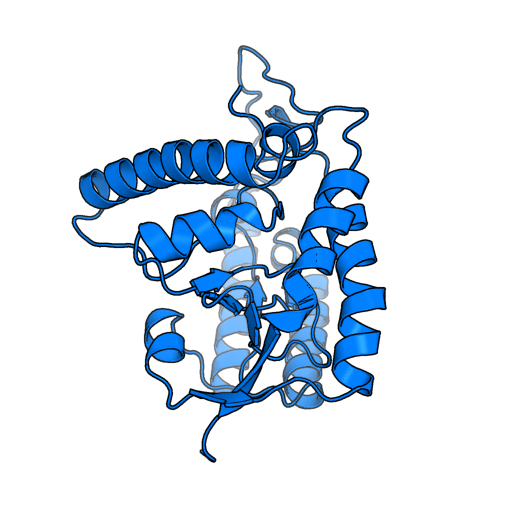7 O O . ASP A 1 101 ? 25.423 5.773 -4.849 1.00 98.31 101 ASP A O 1
ATOM 781 N N . GLU A 1 102 ? 25.748 7.359 -6.402 1.00 97.94 102 GLU A N 1
ATOM 782 C CA . GLU A 1 102 ? 25.552 8.485 -5.482 1.00 97.94 102 GLU A CA 1
ATOM 783 C C . GLU A 1 102 ? 24.101 8.521 -4.985 1.00 97.94 102 GLU A C 1
ATOM 785 O O . GLU A 1 102 ? 23.833 8.695 -3.793 1.00 97.94 102 GLU A O 1
ATOM 790 N N . ARG A 1 103 ? 23.136 8.298 -5.887 1.00 97.81 103 ARG A N 1
ATOM 791 C CA . ARG A 1 103 ? 21.722 8.207 -5.499 1.00 97.81 103 ARG A CA 1
ATOM 792 C C . ARG A 1 103 ? 21.460 7.004 -4.608 1.00 97.81 103 ARG A C 1
ATOM 794 O O . ARG A 1 103 ? 20.720 7.143 -3.631 1.00 97.81 103 ARG A O 1
ATOM 801 N N . ALA A 1 104 ? 22.053 5.855 -4.914 1.00 97.94 104 ALA A N 1
ATOM 802 C CA . ALA A 1 104 ? 21.897 4.643 -4.127 1.00 97.94 104 ALA A CA 1
ATOM 803 C C . ALA A 1 104 ? 22.436 4.829 -2.706 1.00 97.94 104 ALA A C 1
ATOM 805 O O . ALA A 1 104 ? 21.760 4.438 -1.751 1.00 97.94 104 ALA A O 1
ATOM 806 N N . GLU A 1 105 ? 23.601 5.462 -2.550 1.00 98.06 105 GLU A N 1
ATOM 807 C CA . GLU A 1 105 ? 24.190 5.783 -1.248 1.00 98.06 105 GLU A CA 1
ATOM 808 C C . GLU A 1 105 ? 23.265 6.708 -0.442 1.00 98.06 105 GLU A C 1
ATOM 810 O O . GLU A 1 105 ? 22.807 6.337 0.644 1.00 98.06 105 GLU A O 1
ATOM 815 N N . LEU A 1 106 ? 22.873 7.852 -1.015 1.00 97.44 106 LEU A N 1
ATOM 816 C CA . LEU A 1 106 ? 21.991 8.825 -0.359 1.00 97.44 106 LEU A CA 1
ATOM 817 C C . LEU A 1 106 ? 20.639 8.218 0.037 1.00 97.44 106 LEU A C 1
ATOM 819 O O . LEU A 1 106 ? 20.112 8.477 1.126 1.00 97.44 106 LEU A O 1
ATOM 823 N N . ARG A 1 107 ? 20.050 7.399 -0.842 1.00 96.62 107 ARG A N 1
ATOM 824 C CA . ARG A 1 107 ? 18.797 6.705 -0.538 1.00 96.62 107 ARG A CA 1
ATOM 825 C C . ARG A 1 107 ? 18.974 5.665 0.548 1.00 96.62 107 ARG A C 1
ATOM 827 O O . ARG A 1 107 ? 18.137 5.611 1.447 1.00 96.62 107 ARG A O 1
ATOM 834 N N . SER A 1 108 ? 20.044 4.881 0.497 1.00 96.75 108 SER A N 1
ATOM 835 C CA . SER A 1 108 ? 20.336 3.871 1.511 1.00 96.75 108 SER A CA 1
ATOM 836 C C . SER A 1 108 ? 20.449 4.511 2.889 1.00 96.75 108 SER A C 1
ATOM 838 O O . SER A 1 108 ? 19.759 4.088 3.817 1.00 96.75 108 SER A O 1
ATOM 840 N N . GLU A 1 109 ? 21.232 5.583 3.021 1.00 96.25 109 GLU A N 1
ATOM 841 C CA . GLU A 1 109 ? 21.366 6.315 4.282 1.00 96.25 109 GLU A CA 1
ATOM 842 C C . GLU A 1 109 ? 20.019 6.840 4.788 1.00 96.25 109 GLU A C 1
ATOM 844 O O . GLU A 1 109 ? 19.660 6.616 5.948 1.00 96.25 109 GLU A O 1
ATOM 849 N N . SER A 1 110 ? 19.238 7.473 3.909 1.00 95.44 110 SER A N 1
ATOM 850 C CA . SER A 1 110 ? 17.922 8.019 4.249 1.00 95.44 110 SER A CA 1
ATOM 851 C C . SER A 1 110 ? 16.949 6.943 4.745 1.00 95.44 110 SER A C 1
ATOM 853 O O . SER A 1 110 ? 16.263 7.137 5.756 1.00 95.44 110 SER A O 1
ATOM 855 N N . VAL A 1 111 ? 16.903 5.785 4.080 1.00 94.56 111 VAL A N 1
ATOM 856 C CA . VAL A 1 111 ? 16.028 4.676 4.478 1.00 94.56 111 VAL A CA 1
ATOM 857 C C . VAL A 1 111 ? 16.470 4.084 5.812 1.00 94.56 111 VAL A C 1
ATOM 859 O O . VAL A 1 111 ? 15.638 3.903 6.701 1.00 94.56 111 VAL A O 1
ATOM 862 N N . LEU A 1 112 ? 17.768 3.829 5.994 1.00 93.00 112 LEU A N 1
ATOM 863 C CA . LEU A 1 112 ? 18.289 3.248 7.234 1.00 93.00 112 LEU A CA 1
ATOM 864 C C . LEU A 1 112 ? 18.074 4.180 8.437 1.00 93.00 112 LEU A C 1
ATOM 866 O O . LEU A 1 112 ? 17.735 3.699 9.518 1.00 93.00 112 LEU A O 1
ATOM 870 N N . GLN A 1 113 ? 18.207 5.497 8.256 1.00 92.44 113 GLN A N 1
ATOM 871 C CA . GLN A 1 113 ? 17.858 6.483 9.285 1.00 92.44 113 GLN A CA 1
ATOM 872 C C . GLN A 1 113 ? 16.355 6.470 9.589 1.00 92.44 113 GLN A C 1
ATOM 874 O O . GLN A 1 113 ? 15.957 6.444 10.752 1.00 92.44 113 GLN A O 1
ATOM 879 N N . THR A 1 114 ? 15.507 6.427 8.559 1.00 91.31 114 THR A N 1
ATOM 880 C CA . THR A 1 114 ? 14.044 6.410 8.723 1.00 91.31 114 THR A CA 1
ATOM 881 C C . THR A 1 114 ? 13.572 5.182 9.503 1.00 91.31 114 THR A C 1
ATOM 883 O O . THR A 1 114 ? 12.761 5.314 10.418 1.00 91.31 114 THR A O 1
ATOM 886 N N . VAL A 1 115 ? 14.119 3.999 9.202 1.00 89.44 115 VAL A N 1
ATOM 887 C CA . VAL A 1 115 ? 13.813 2.753 9.929 1.00 89.44 115 VAL A CA 1
ATOM 888 C C . VAL A 1 115 ? 14.148 2.876 11.418 1.00 89.44 115 VAL A C 1
ATOM 890 O O . VAL A 1 115 ? 13.379 2.415 12.257 1.00 89.44 115 VAL A O 1
ATOM 893 N N . GLN A 1 116 ? 15.255 3.538 11.763 1.00 85.75 116 GLN A N 1
ATOM 894 C CA . GLN A 1 116 ? 15.642 3.763 13.160 1.00 85.75 116 GLN A CA 1
ATOM 895 C C . GLN A 1 116 ? 14.720 4.757 13.881 1.00 85.75 116 GLN A C 1
ATOM 897 O O . GLN A 1 116 ? 14.468 4.593 15.074 1.00 85.75 116 GLN A O 1
ATOM 902 N N . ILE A 1 117 ? 14.219 5.775 13.173 1.00 88.62 117 ILE A N 1
ATOM 903 C CA . ILE A 1 117 ? 13.380 6.839 13.747 1.00 88.62 117 ILE A CA 1
ATOM 904 C C . ILE A 1 117 ? 11.937 6.381 13.953 1.00 88.62 117 ILE A C 1
ATOM 906 O O . ILE A 1 117 ? 11.351 6.689 14.988 1.00 88.62 117 ILE A O 1
ATOM 910 N N . LEU A 1 118 ? 11.346 5.685 12.976 1.00 84.38 118 LEU A N 1
ATOM 911 C CA . LEU A 1 118 ? 9.910 5.396 13.000 1.00 84.38 118 LEU A CA 1
ATOM 912 C C . LEU A 1 118 ? 9.506 4.462 14.146 1.00 84.38 118 LEU A C 1
ATOM 914 O O . LEU A 1 118 ? 8.357 4.536 14.568 1.00 84.38 118 LEU A O 1
ATOM 918 N N . GLN A 1 119 ? 10.420 3.612 14.639 1.00 73.38 119 GLN A N 1
ATOM 919 C CA . GLN A 1 119 ? 10.210 2.656 15.746 1.00 73.38 119 GLN A CA 1
ATOM 920 C C . GLN A 1 119 ? 8.869 1.894 15.699 1.00 73.38 119 GLN A C 1
ATOM 922 O O . GLN A 1 119 ? 8.373 1.425 16.722 1.00 73.38 119 GLN A O 1
ATOM 927 N N . ALA A 1 120 ? 8.273 1.764 14.512 1.00 80.25 120 ALA A N 1
ATOM 928 C CA . ALA A 1 120 ? 7.026 1.051 14.329 1.00 80.25 120 ALA A CA 1
ATOM 929 C C . ALA A 1 120 ? 7.282 -0.450 14.522 1.00 80.25 120 ALA A C 1
ATOM 931 O O . ALA A 1 120 ? 8.362 -0.934 14.167 1.00 80.25 120 ALA A O 1
ATOM 932 N N . PRO A 1 121 ? 6.292 -1.207 15.025 1.00 80.50 121 PRO A N 1
ATOM 933 C CA . PRO A 1 121 ? 6.438 -2.650 15.214 1.00 80.50 121 PRO A CA 1
ATOM 934 C C . PRO A 1 121 ? 6.755 -3.393 13.908 1.00 80.50 121 PRO A C 1
ATOM 936 O O . PRO A 1 121 ? 7.365 -4.458 13.920 1.00 80.50 121 PRO A O 1
ATOM 939 N N . TRP A 1 122 ? 6.343 -2.822 12.775 1.00 88.38 122 TRP A N 1
ATOM 940 C CA . TRP A 1 122 ? 6.654 -3.301 11.439 1.00 88.38 122 TRP A CA 1
ATOM 941 C C . TRP A 1 122 ? 6.651 -2.126 10.455 1.00 88.38 122 TRP A C 1
ATOM 943 O O . TRP A 1 122 ? 5.864 -1.193 10.610 1.00 88.38 122 TRP A O 1
ATOM 953 N N . LEU A 1 123 ? 7.509 -2.178 9.432 1.00 90.12 123 LEU A N 1
ATOM 954 C CA . LEU A 1 123 ? 7.594 -1.163 8.379 1.00 90.12 123 LEU A CA 1
ATOM 955 C C . LEU A 1 123 ? 7.581 -1.815 6.996 1.00 90.12 123 LEU A C 1
ATOM 957 O O . LEU A 1 123 ? 8.445 -2.631 6.674 1.00 90.12 123 LEU A O 1
ATOM 961 N N . GLY A 1 124 ? 6.646 -1.390 6.147 1.00 91.38 124 GLY A N 1
ATOM 962 C CA . GLY A 1 124 ? 6.635 -1.748 4.734 1.00 91.38 124 GLY A CA 1
ATOM 963 C C . GLY A 1 124 ? 7.643 -0.915 3.945 1.00 91.38 124 GLY A C 1
ATOM 964 O O . GLY A 1 124 ? 7.514 0.311 3.878 1.00 91.38 124 GLY A O 1
ATOM 965 N N . ILE A 1 125 ? 8.619 -1.579 3.323 1.00 92.62 125 ILE A N 1
ATOM 966 C CA . ILE A 1 125 ? 9.640 -0.954 2.471 1.00 92.62 125 ILE A CA 1
ATOM 967 C C . ILE A 1 125 ? 9.511 -1.518 1.058 1.00 92.62 125 ILE A C 1
ATOM 969 O O . ILE A 1 125 ? 9.699 -2.713 0.835 1.00 92.62 125 ILE A O 1
ATOM 973 N N . PHE A 1 126 ? 9.215 -0.652 0.095 1.00 92.06 126 PHE A N 1
ATOM 974 C CA . PHE A 1 126 ? 9.243 -1.000 -1.321 1.00 92.06 126 PHE A CA 1
ATOM 975 C C . PHE A 1 126 ? 10.592 -0.622 -1.926 1.00 92.06 126 PHE A C 1
ATOM 977 O O . PHE A 1 126 ? 11.011 0.531 -1.831 1.00 92.06 126 PHE A O 1
ATOM 984 N N . VAL A 1 127 ? 11.253 -1.590 -2.558 1.00 92.88 127 VAL A N 1
ATOM 985 C CA . VAL A 1 127 ? 12.596 -1.427 -3.145 1.00 92.88 127 VAL A CA 1
ATOM 986 C C . VAL A 1 127 ? 12.592 -1.461 -4.673 1.00 92.88 127 VAL A C 1
ATOM 988 O O . VAL A 1 127 ? 13.655 -1.467 -5.287 1.00 92.88 127 VAL A O 1
ATOM 991 N N . GLY A 1 128 ? 11.408 -1.480 -5.282 1.00 90.25 128 GLY A N 1
ATOM 992 C CA . GLY A 1 128 ? 11.244 -1.418 -6.725 1.00 90.25 128 GLY A CA 1
ATOM 993 C C . GLY A 1 128 ? 10.633 -2.663 -7.364 1.00 90.25 128 GLY A C 1
ATOM 994 O O . GLY A 1 128 ? 10.378 -3.686 -6.728 1.00 90.25 128 GLY A O 1
ATOM 995 N N . HIS A 1 129 ? 10.405 -2.548 -8.664 1.00 88.25 129 HIS A N 1
ATOM 996 C CA . HIS A 1 129 ? 9.875 -3.557 -9.559 1.00 88.25 129 HIS A CA 1
ATOM 997 C C . HIS A 1 129 ? 11.039 -4.270 -10.255 1.00 88.25 129 HIS A C 1
ATOM 999 O O . HIS A 1 129 ? 11.834 -3.598 -10.916 1.00 88.25 129 HIS A O 1
ATOM 1005 N N . PRO A 1 130 ? 11.118 -5.614 -10.220 1.00 85.81 130 PRO A N 1
ATOM 1006 C CA . PRO A 1 130 ? 12.203 -6.363 -10.863 1.00 85.81 130 PRO A CA 1
ATOM 1007 C C . PRO A 1 130 ? 12.420 -5.999 -12.339 1.00 85.81 130 PRO A C 1
ATOM 1009 O O . PRO A 1 130 ? 13.549 -5.916 -12.811 1.00 85.81 130 PRO A O 1
ATOM 1012 N N . THR A 1 131 ? 11.337 -5.722 -13.062 1.00 84.62 131 THR A N 1
ATOM 1013 C CA . THR A 1 131 ? 11.356 -5.361 -14.484 1.00 84.62 131 THR A CA 1
ATOM 1014 C C . THR A 1 131 ? 11.936 -3.976 -14.753 1.00 84.62 131 THR A C 1
ATOM 1016 O O . THR A 1 131 ? 12.553 -3.781 -15.798 1.00 84.62 131 THR A O 1
ATOM 1019 N N . ARG A 1 132 ? 11.802 -3.024 -13.821 1.00 86.19 132 ARG A N 1
ATOM 1020 C CA . ARG A 1 132 ? 12.284 -1.644 -13.997 1.00 86.19 132 ARG A CA 1
ATOM 1021 C C . ARG A 1 132 ? 13.775 -1.463 -13.725 1.00 86.19 132 ARG A C 1
ATOM 1023 O O . ARG A 1 132 ? 14.325 -0.434 -14.103 1.00 86.19 132 ARG A O 1
ATOM 1030 N N . PHE A 1 133 ? 14.437 -2.472 -13.158 1.00 88.81 133 PHE A N 1
ATOM 1031 C CA . PHE A 1 133 ? 15.903 -2.524 -13.129 1.00 88.81 133 PHE A CA 1
ATOM 1032 C C . PHE A 1 133 ? 16.491 -2.710 -14.529 1.00 88.81 133 PHE A C 1
ATOM 1034 O O . PHE A 1 133 ? 17.570 -2.203 -14.804 1.00 88.81 133 PHE A O 1
ATOM 1041 N N . CYS A 1 134 ? 15.786 -3.431 -15.404 1.00 88.62 134 CYS A N 1
ATOM 1042 C CA . CYS A 1 134 ? 16.219 -3.672 -16.777 1.00 88.62 134 CYS A CA 1
ATOM 1043 C C . CYS A 1 134 ? 15.582 -2.671 -17.752 1.00 88.62 134 CYS A C 1
ATOM 1045 O O . CYS A 1 134 ? 16.272 -2.110 -18.591 1.00 88.62 134 CYS A O 1
ATOM 1047 N N . HIS A 1 135 ? 14.286 -2.381 -17.602 1.00 86.75 135 HIS A N 1
ATOM 1048 C CA . HIS A 1 135 ? 13.521 -1.536 -18.521 1.00 86.75 135 HIS A CA 1
ATOM 1049 C C . HIS A 1 135 ? 12.892 -0.343 -17.789 1.00 86.75 135 HIS A C 1
ATOM 1051 O O . HIS A 1 135 ? 11.830 -0.456 -17.172 1.00 86.75 135 HIS A O 1
ATOM 1057 N N . VAL A 1 136 ? 13.514 0.835 -17.890 1.00 76.19 136 VAL A N 1
ATOM 1058 C CA . VAL A 1 136 ? 13.111 2.049 -17.144 1.00 76.19 136 VAL A CA 1
ATOM 1059 C C . VAL A 1 136 ? 11.648 2.450 -17.394 1.00 76.19 136 VAL A C 1
ATOM 1061 O O . VAL A 1 136 ? 10.974 2.960 -16.489 1.00 76.19 136 VAL A O 1
ATOM 1064 N N . GLN A 1 137 ? 11.146 2.199 -18.607 1.00 72.69 137 GLN A N 1
ATOM 1065 C CA . GLN A 1 137 ? 9.797 2.565 -19.055 1.00 72.69 137 GLN A CA 1
ATOM 1066 C C . GLN A 1 137 ? 8.772 1.425 -18.952 1.00 72.69 137 GLN A C 1
ATOM 1068 O O . GLN A 1 137 ? 7.652 1.554 -19.447 1.00 72.69 137 GLN A O 1
ATOM 1073 N N . PHE A 1 138 ? 9.117 0.313 -18.300 1.00 65.25 138 PHE A N 1
ATOM 1074 C CA . PHE A 1 138 ? 8.196 -0.808 -18.179 1.00 65.25 138 PHE A CA 1
ATOM 1075 C C . PHE A 1 138 ? 6.974 -0.465 -17.308 1.00 65.25 138 PHE A C 1
ATOM 1077 O O . PHE A 1 138 ? 7.094 0.138 -16.241 1.00 65.25 138 PHE A O 1
ATOM 1084 N N . TRP A 1 139 ? 5.815 -0.950 -17.767 1.00 60.53 139 TRP A N 1
ATOM 1085 C CA . TRP A 1 139 ? 4.518 -1.040 -17.085 1.00 60.53 139 TRP A CA 1
ATOM 1086 C C . TRP A 1 139 ? 3.583 0.186 -17.136 1.00 60.53 139 TRP A C 1
ATOM 1088 O O . TRP A 1 139 ? 2.498 0.042 -17.685 1.00 60.53 139 TRP A O 1
ATOM 1098 N N . ASP A 1 140 ? 3.946 1.381 -16.665 1.00 60.56 140 ASP A N 1
ATOM 1099 C CA . ASP A 1 140 ? 2.946 2.465 -16.542 1.00 60.56 140 ASP A CA 1
ATOM 1100 C C . ASP A 1 140 ? 2.696 3.230 -17.844 1.00 60.56 140 ASP A C 1
ATOM 1102 O O . ASP A 1 140 ? 1.579 3.665 -18.107 1.00 60.56 140 ASP A O 1
ATOM 1106 N N . VAL A 1 141 ? 3.726 3.422 -18.671 1.00 64.69 141 VAL A N 1
ATOM 1107 C CA . VAL A 1 141 ? 3.645 4.331 -19.828 1.00 64.69 141 VAL A CA 1
ATOM 1108 C C . VAL A 1 141 ? 2.642 3.848 -20.886 1.00 64.69 141 VAL A C 1
ATOM 1110 O O . VAL A 1 141 ? 1.798 4.653 -21.291 1.00 64.69 141 VAL A O 1
ATOM 1113 N N . PRO A 1 142 ? 2.632 2.560 -21.295 1.00 63.12 142 PRO A N 1
ATOM 1114 C CA . PRO A 1 142 ? 1.680 2.075 -22.299 1.00 63.12 142 PRO A CA 1
ATOM 1115 C C . PRO A 1 142 ? 0.220 2.081 -21.819 1.00 63.12 142 PRO A C 1
ATOM 1117 O O . PRO A 1 142 ? -0.698 2.161 -22.638 1.00 63.12 142 PRO A O 1
ATOM 1120 N N . PHE A 1 143 ? 0.007 2.017 -20.498 1.00 66.44 143 PHE A N 1
ATOM 1121 C CA . PHE A 1 143 ? -1.318 1.999 -19.870 1.00 66.44 143 PHE A CA 1
ATOM 1122 C C . PHE A 1 143 ? -1.708 3.331 -19.214 1.00 66.44 143 PHE A C 1
ATOM 1124 O O . PHE A 1 143 ? -2.784 3.451 -18.622 1.00 66.44 143 PHE A O 1
ATOM 1131 N N . ALA A 1 144 ? -0.868 4.359 -19.357 1.00 70.38 144 ALA A N 1
ATOM 1132 C CA . ALA A 1 144 ? -1.088 5.661 -18.755 1.00 70.38 144 ALA A CA 1
ATOM 1133 C C . ALA A 1 144 ? -2.386 6.304 -19.263 1.00 70.38 144 ALA A C 1
ATOM 1135 O O . ALA A 1 144 ? -2.749 6.234 -20.437 1.00 70.38 144 ALA A O 1
ATOM 1136 N N . ASN A 1 145 ? -3.059 7.013 -18.373 1.00 70.94 145 ASN A N 1
ATOM 1137 C CA . ASN A 1 145 ? -4.374 7.617 -18.499 1.00 70.94 145 ASN A CA 1
ATOM 1138 C C . ASN A 1 145 ? -5.471 6.610 -18.884 1.00 70.94 145 ASN A C 1
ATOM 1140 O O . ASN A 1 145 ? -6.384 6.956 -19.638 1.00 70.94 145 ASN A O 1
ATOM 1144 N N . GLY A 1 146 ? -5.344 5.351 -18.447 1.00 67.25 146 GLY A N 1
ATOM 1145 C CA . GLY A 1 146 ? -6.236 4.259 -18.839 1.00 67.25 146 GLY A CA 1
ATOM 1146 C C . GLY A 1 146 ? -6.160 3.906 -20.330 1.00 67.25 146 GLY A C 1
ATOM 1147 O O . GLY A 1 146 ? -7.107 3.340 -20.883 1.00 67.25 146 GLY A O 1
ATOM 1148 N N . ARG A 1 147 ? -5.074 4.276 -21.025 1.00 69.44 147 ARG A N 1
ATOM 1149 C CA . ARG A 1 147 ? -4.893 3.952 -22.447 1.00 69.44 147 ARG A CA 1
ATOM 1150 C C . ARG A 1 147 ? -4.602 2.463 -22.622 1.00 69.44 147 ARG A C 1
ATOM 1152 O O . ARG A 1 147 ? -4.058 1.798 -21.753 1.00 69.44 147 ARG A O 1
ATOM 1159 N N . MET A 1 148 ? -4.963 1.938 -23.786 1.00 64.94 148 MET A N 1
ATOM 1160 C CA . MET A 1 148 ? -4.431 0.675 -24.290 1.00 64.94 148 MET A CA 1
ATOM 1161 C C . MET A 1 148 ? -4.017 0.928 -25.729 1.00 64.94 148 MET A C 1
ATOM 1163 O O . MET A 1 148 ? -4.871 0.992 -26.617 1.00 64.94 148 MET A O 1
ATOM 1167 N N . THR A 1 149 ? -2.725 1.123 -25.973 1.00 59.72 149 THR A N 1
ATOM 1168 C CA . THR A 1 149 ? -2.229 1.053 -27.345 1.00 59.72 149 THR A CA 1
ATOM 1169 C C . THR A 1 149 ? -2.358 -0.403 -27.799 1.00 59.72 149 THR A C 1
ATOM 1171 O O . THR A 1 149 ? -2.012 -1.330 -27.071 1.00 59.72 149 THR A O 1
ATOM 1174 N N . GLY A 1 150 ? -2.919 -0.639 -28.990 1.00 62.00 150 GLY A N 1
ATOM 1175 C CA . GLY A 1 150 ? -3.073 -2.001 -29.532 1.00 62.00 150 GLY A CA 1
ATOM 1176 C C . GLY A 1 150 ? -1.736 -2.701 -29.806 1.00 62.00 150 GLY A C 1
ATOM 1177 O O . GLY A 1 150 ? -1.707 -3.890 -30.112 1.00 62.00 150 GLY A O 1
ATOM 1178 N N . THR A 1 151 ? -0.632 -1.965 -29.693 1.00 67.44 151 THR A N 1
ATOM 1179 C CA . THR A 1 151 ? 0.736 -2.453 -29.812 1.00 67.44 151 THR A CA 1
ATOM 1180 C C . THR A 1 151 ? 1.540 -1.863 -28.652 1.00 67.44 151 THR A C 1
ATOM 1182 O O . THR A 1 151 ? 1.563 -0.634 -28.515 1.00 67.44 151 THR A O 1
ATOM 1185 N N . PRO A 1 152 ? 2.137 -2.697 -27.782 1.00 66.69 152 PRO A N 1
ATOM 1186 C CA . PRO A 1 152 ? 3.073 -2.229 -26.769 1.00 66.69 152 PRO A CA 1
ATOM 1187 C C . PRO A 1 152 ? 4.260 -1.535 -27.441 1.00 66.69 152 PRO A C 1
ATOM 1189 O O . PRO A 1 152 ? 4.774 -2.032 -28.442 1.00 66.69 152 PRO A O 1
ATOM 1192 N N . GLU A 1 153 ? 4.686 -0.397 -26.903 1.00 70.25 153 GLU A N 1
ATOM 1193 C CA . GLU A 1 153 ? 5.952 0.216 -27.301 1.00 70.25 153 GLU A CA 1
ATOM 1194 C C . GLU A 1 153 ? 7.085 -0.508 -26.570 1.00 70.25 153 GLU A C 1
ATOM 1196 O O . GLU A 1 153 ? 7.063 -0.638 -25.343 1.00 70.25 153 GLU A O 1
ATOM 1201 N N . GLU A 1 154 ? 8.052 -1.023 -27.325 1.00 73.00 154 GLU A N 1
ATOM 1202 C CA . GLU A 1 154 ? 9.254 -1.612 -26.746 1.00 73.00 154 GLU A CA 1
ATOM 1203 C C . GLU A 1 154 ? 10.147 -0.497 -26.200 1.00 73.00 154 GLU A C 1
ATOM 1205 O O . GLU A 1 154 ? 10.332 0.543 -26.833 1.00 73.00 154 GLU A O 1
ATOM 1210 N N . SER A 1 155 ? 10.695 -0.718 -25.006 1.00 76.25 155 SER A N 1
ATOM 1211 C CA . SER A 1 155 ? 11.696 0.171 -24.424 1.00 76.25 155 SER A CA 1
ATOM 1212 C C . SER A 1 155 ? 13.028 -0.553 -24.384 1.00 76.25 155 SER A C 1
ATOM 1214 O O . SER A 1 155 ? 13.100 -1.693 -23.911 1.00 76.25 155 SER A O 1
ATOM 1216 N N . GLU A 1 156 ? 14.065 0.119 -24.878 1.00 84.69 156 GLU A N 1
ATOM 1217 C CA . GLU A 1 156 ? 15.429 -0.392 -24.811 1.00 84.69 156 GLU A CA 1
ATOM 1218 C C . GLU A 1 156 ? 15.798 -0.673 -23.347 1.00 84.69 156 GLU A C 1
ATOM 1220 O O . GLU A 1 156 ? 15.491 0.145 -22.464 1.00 84.69 156 GLU A O 1
ATOM 1225 N N . PRO A 1 157 ? 16.411 -1.831 -23.058 1.00 89.75 157 PRO A N 1
ATOM 1226 C CA . PRO A 1 157 ? 16.937 -2.088 -21.734 1.00 89.75 157 PRO A CA 1
ATOM 1227 C C . PRO A 1 157 ? 18.071 -1.105 -21.420 1.00 89.75 157 PRO A C 1
ATOM 1229 O O . PRO A 1 157 ? 18.724 -0.559 -22.312 1.00 89.75 157 PRO A O 1
ATOM 1232 N N . VAL A 1 158 ? 18.332 -0.895 -20.133 1.00 91.19 158 VAL A N 1
ATOM 1233 C CA . VAL A 1 158 ? 19.598 -0.291 -19.703 1.00 91.19 158 VAL A CA 1
ATOM 1234 C C . VAL A 1 158 ? 20.762 -1.199 -20.112 1.00 91.19 158 VAL A C 1
ATOM 1236 O O . VAL A 1 158 ? 20.588 -2.410 -20.255 1.00 91.19 158 VAL A O 1
ATOM 1239 N N . ASP A 1 159 ? 21.951 -0.630 -20.292 1.00 95.00 159 ASP A N 1
ATOM 1240 C CA . ASP A 1 159 ? 23.142 -1.425 -20.587 1.00 95.00 159 ASP A CA 1
ATOM 1241 C C . ASP A 1 159 ? 23.502 -2.369 -19.421 1.00 95.00 159 ASP A C 1
ATOM 1243 O O . ASP A 1 159 ? 23.172 -2.116 -18.257 1.00 95.00 159 ASP A O 1
ATOM 1247 N N . ASP A 1 160 ? 24.196 -3.465 -19.736 1.00 95.81 160 ASP A N 1
ATOM 1248 C CA . ASP A 1 160 ? 24.538 -4.523 -18.777 1.00 95.81 160 ASP A CA 1
ATOM 1249 C C . ASP A 1 160 ? 25.335 -4.014 -17.566 1.00 95.81 160 ASP A C 1
ATOM 1251 O O . ASP A 1 160 ? 25.204 -4.565 -16.469 1.00 95.81 160 ASP A O 1
ATOM 1255 N N . ASP A 1 161 ? 26.168 -2.984 -17.746 1.00 97.12 161 ASP A N 1
ATOM 1256 C CA . ASP A 1 161 ? 26.976 -2.421 -16.664 1.00 97.12 161 ASP A CA 1
ATOM 1257 C C . ASP A 1 161 ? 26.103 -1.597 -15.713 1.00 97.12 161 ASP A C 1
ATOM 1259 O O . ASP A 1 161 ? 26.236 -1.720 -14.494 1.00 97.12 161 ASP A O 1
ATOM 1263 N N . THR A 1 162 ? 25.160 -0.819 -16.247 1.00 95.94 162 THR A N 1
ATOM 1264 C CA . THR A 1 162 ? 24.137 -0.115 -15.463 1.00 95.94 162 THR A CA 1
ATOM 1265 C C . THR A 1 162 ? 23.224 -1.090 -14.720 1.00 95.94 162 THR A C 1
ATOM 1267 O O . THR A 1 162 ? 22.979 -0.915 -13.525 1.00 95.94 162 THR A O 1
ATOM 1270 N N . TYR A 1 163 ? 22.762 -2.158 -15.377 1.00 95.25 163 TYR A N 1
ATOM 1271 C CA . TYR A 1 163 ? 21.939 -3.181 -14.726 1.00 95.25 163 TYR A CA 1
ATOM 1272 C C . TYR A 1 163 ? 22.683 -3.866 -13.571 1.00 95.25 163 TYR A C 1
ATOM 1274 O O . TYR A 1 163 ? 22.152 -3.976 -12.462 1.00 95.25 163 TYR A O 1
ATOM 1282 N N . ARG A 1 164 ? 23.932 -4.291 -13.807 1.00 96.94 164 ARG A N 1
ATOM 1283 C CA . ARG A 1 164 ? 24.772 -4.947 -12.795 1.00 96.94 164 ARG A CA 1
ATOM 1284 C C . ARG A 1 164 ? 25.026 -4.035 -11.600 1.00 96.94 164 ARG A C 1
ATOM 1286 O O . ARG A 1 164 ? 24.855 -4.478 -10.468 1.00 96.94 164 ARG A O 1
ATOM 1293 N N . ARG A 1 165 ? 25.338 -2.763 -11.851 1.00 97.12 165 ARG A N 1
ATOM 1294 C CA . ARG A 1 165 ? 25.481 -1.737 -10.812 1.00 97.12 165 ARG A CA 1
ATOM 1295 C C . ARG A 1 165 ? 24.213 -1.592 -9.975 1.00 97.12 165 ARG A C 1
ATOM 1297 O O . ARG A 1 165 ? 24.283 -1.621 -8.753 1.00 97.12 165 ARG A O 1
ATOM 1304 N N . GLY A 1 166 ? 23.046 -1.542 -10.620 1.00 96.25 166 GLY A N 1
ATOM 1305 C CA . GLY A 1 166 ? 21.751 -1.529 -9.937 1.00 96.25 166 GLY A CA 1
ATOM 1306 C C . GLY A 1 166 ? 21.557 -2.696 -8.969 1.00 96.25 166 GLY A C 1
ATOM 1307 O O . GLY A 1 166 ? 21.104 -2.506 -7.838 1.00 96.25 166 GLY A O 1
ATOM 1308 N N . LEU A 1 167 ? 21.928 -3.906 -9.394 1.00 96.69 167 LEU A N 1
ATOM 1309 C CA . LEU A 1 167 ? 21.866 -5.097 -8.546 1.00 96.69 167 LEU A CA 1
ATOM 1310 C C . LEU A 1 167 ? 22.888 -5.058 -7.404 1.00 96.69 167 LEU A C 1
ATOM 1312 O O . LEU A 1 167 ? 22.562 -5.469 -6.290 1.00 96.69 167 LEU A O 1
ATOM 1316 N N . GLU A 1 168 ? 24.103 -4.571 -7.660 1.00 98.19 168 GLU A N 1
ATOM 1317 C CA . GLU A 1 168 ? 25.147 -4.414 -6.644 1.00 98.19 168 GLU A CA 1
ATOM 1318 C C . GLU A 1 168 ? 24.715 -3.414 -5.565 1.00 98.19 168 GLU A C 1
ATOM 1320 O O . GLU A 1 168 ? 24.760 -3.745 -4.379 1.00 98.19 168 GLU A O 1
ATOM 1325 N N . ASN A 1 169 ? 24.191 -2.255 -5.963 1.00 98.25 169 ASN A N 1
ATOM 1326 C CA . ASN A 1 169 ? 23.697 -1.214 -5.062 1.00 98.25 169 ASN A CA 1
ATOM 1327 C C . ASN A 1 169 ? 22.508 -1.688 -4.219 1.00 98.25 169 ASN A C 1
ATOM 1329 O O . ASN A 1 169 ? 22.516 -1.549 -2.993 1.00 98.25 169 ASN A O 1
ATOM 1333 N N . LEU A 1 170 ? 21.513 -2.332 -4.842 1.00 97.31 170 LEU A N 1
ATOM 1334 C CA . LEU A 1 170 ? 20.410 -2.945 -4.101 1.00 97.31 170 LEU A CA 1
ATOM 1335 C C . LEU A 1 170 ? 20.926 -4.028 -3.137 1.00 97.31 170 LEU A C 1
ATOM 1337 O O . LEU A 1 170 ? 20.472 -4.118 -1.996 1.00 97.31 170 LEU A O 1
ATOM 1341 N N . GLY A 1 171 ? 21.875 -4.854 -3.580 1.00 97.12 171 GLY A N 1
ATOM 1342 C CA . GLY A 1 171 ? 22.478 -5.910 -2.771 1.00 97.12 171 GLY A CA 1
ATOM 1343 C C . GLY A 1 171 ? 23.185 -5.371 -1.528 1.00 97.12 171 GLY A C 1
ATOM 1344 O O . GLY A 1 171 ? 22.986 -5.906 -0.433 1.00 97.12 171 GLY A O 1
ATOM 1345 N N . GLN A 1 172 ? 23.955 -4.291 -1.678 1.00 98.06 172 GLN A N 1
ATOM 1346 C CA . GLN A 1 172 ? 24.602 -3.588 -0.568 1.00 98.06 172 GLN A CA 1
ATOM 1347 C C . GLN A 1 172 ? 23.561 -3.034 0.409 1.00 98.06 172 GLN A C 1
ATOM 1349 O O . GLN A 1 172 ? 23.607 -3.362 1.595 1.00 98.06 172 GLN A O 1
ATOM 1354 N N . PHE A 1 173 ? 22.558 -2.303 -0.090 1.00 97.06 173 PHE A N 1
ATOM 1355 C CA . PHE A 1 173 ? 21.468 -1.775 0.733 1.00 97.06 173 PHE A CA 1
ATOM 1356 C C . PHE A 1 173 ? 20.754 -2.873 1.536 1.00 97.06 173 PHE A C 1
ATOM 1358 O O . PHE A 1 173 ? 20.582 -2.756 2.750 1.00 97.06 173 PHE A O 1
ATOM 1365 N N . LEU A 1 174 ? 20.361 -3.974 0.886 1.00 95.56 174 LEU A N 1
ATOM 1366 C CA . LEU A 1 174 ? 19.683 -5.089 1.552 1.00 95.56 174 LEU A CA 1
ATOM 1367 C C . LEU A 1 174 ? 20.589 -5.775 2.582 1.00 95.56 174 LEU A C 1
ATOM 1369 O O . LEU A 1 174 ? 20.111 -6.205 3.636 1.00 95.56 174 LEU A O 1
ATOM 1373 N N . GLY A 1 175 ? 21.887 -5.884 2.293 1.00 96.56 175 GLY A N 1
ATOM 1374 C CA . GLY A 1 175 ? 22.882 -6.383 3.236 1.00 96.56 175 GLY A CA 1
ATOM 1375 C C . GLY A 1 175 ? 22.979 -5.503 4.480 1.00 96.56 175 GLY A C 1
ATOM 1376 O O . GLY A 1 175 ? 23.058 -6.018 5.595 1.00 96.56 175 GLY A O 1
ATOM 1377 N N . ASP A 1 176 ? 22.949 -4.187 4.306 1.00 95.81 176 ASP A N 1
ATOM 1378 C CA . ASP A 1 176 ? 23.023 -3.200 5.382 1.00 95.81 176 ASP A CA 1
ATOM 1379 C C . ASP A 1 176 ? 21.752 -3.174 6.223 1.00 95.81 176 ASP A C 1
ATOM 1381 O O . ASP A 1 176 ? 21.820 -3.187 7.455 1.00 95.81 176 ASP A O 1
ATOM 1385 N N . LEU A 1 177 ? 20.597 -3.226 5.564 1.00 93.69 177 LEU A N 1
ATOM 1386 C CA . LEU A 1 177 ? 19.299 -3.282 6.217 1.00 93.69 177 LEU A CA 1
ATOM 1387 C C . LEU A 1 177 ? 19.180 -4.528 7.105 1.00 93.69 177 LEU A C 1
ATOM 1389 O O . LEU A 1 177 ? 18.815 -4.406 8.272 1.00 93.69 177 LEU A O 1
ATOM 1393 N N . LYS A 1 178 ? 19.592 -5.706 6.615 1.00 94.06 178 LYS A N 1
ATOM 1394 C CA . LYS A 1 178 ? 19.598 -6.959 7.397 1.00 94.06 178 LYS A CA 1
ATOM 1395 C C . LYS A 1 178 ? 20.494 -6.917 8.638 1.00 94.06 178 LYS A C 1
ATOM 1397 O O . LYS A 1 178 ? 20.258 -7.671 9.576 1.00 94.06 178 LYS A O 1
ATOM 1402 N N . ARG A 1 179 ? 21.530 -6.068 8.663 1.00 93.62 179 ARG A N 1
ATOM 1403 C CA . ARG A 1 179 ? 22.386 -5.887 9.853 1.00 93.62 179 ARG A CA 1
ATOM 1404 C C . ARG A 1 179 ? 21.754 -4.981 10.909 1.00 93.62 179 ARG A C 1
ATOM 1406 O O . ARG A 1 179 ? 22.219 -4.980 12.044 1.00 93.62 179 ARG A O 1
ATOM 1413 N N . ARG A 1 180 ? 20.736 -4.195 10.544 1.00 89.25 180 ARG A N 1
ATOM 1414 C CA . ARG A 1 180 ? 20.101 -3.193 11.419 1.00 89.25 180 ARG A CA 1
ATOM 1415 C C . ARG A 1 180 ? 18.660 -3.525 11.792 1.00 89.25 180 ARG A C 1
ATOM 1417 O O . ARG A 1 180 ? 18.173 -3.001 12.787 1.00 89.25 180 ARG A O 1
ATOM 1424 N N . ALA A 1 181 ? 17.991 -4.361 11.007 1.00 89.00 181 ALA A N 1
ATOM 1425 C CA . ALA A 1 181 ? 16.604 -4.743 11.205 1.00 89.00 181 ALA A CA 1
ATOM 1426 C C . ALA A 1 181 ? 16.389 -6.219 10.860 1.00 89.00 181 ALA A C 1
ATOM 1428 O O . ALA A 1 181 ? 17.040 -6.776 9.972 1.00 89.00 181 ALA A O 1
ATOM 1429 N N . GLN A 1 182 ? 15.430 -6.840 11.544 1.00 89.75 182 GLN A N 1
ATOM 1430 C CA . GLN A 1 182 ? 14.932 -8.151 11.160 1.00 89.75 182 GLN A CA 1
ATOM 1431 C C . GLN A 1 182 ? 14.075 -8.009 9.897 1.00 89.75 182 GLN A C 1
ATOM 1433 O O . GLN A 1 182 ? 13.137 -7.215 9.861 1.00 89.75 182 GLN A O 1
ATOM 1438 N N . ILE A 1 183 ? 14.397 -8.787 8.865 1.00 91.06 183 ILE A N 1
ATOM 1439 C CA . ILE A 1 183 ? 13.597 -8.861 7.641 1.00 91.06 183 ILE A CA 1
ATOM 1440 C C . ILE A 1 183 ? 12.733 -10.109 7.711 1.00 91.06 183 ILE A C 1
ATOM 1442 O O . ILE A 1 183 ? 13.263 -11.216 7.774 1.00 91.06 183 ILE A O 1
ATOM 1446 N N . VAL A 1 184 ? 11.421 -9.909 7.679 1.00 90.31 184 VAL A N 1
ATOM 1447 C CA . VAL A 1 184 ? 10.413 -10.969 7.750 1.00 90.31 184 VAL A CA 1
ATOM 1448 C C . VAL A 1 184 ? 9.526 -10.934 6.511 1.00 90.31 184 VAL A C 1
ATOM 1450 O O . VAL A 1 184 ? 9.246 -9.864 5.962 1.00 90.31 184 VAL A O 1
ATOM 1453 N N . GLY A 1 185 ? 9.087 -12.109 6.062 1.00 87.69 185 GLY A N 1
ATOM 1454 C CA . GLY A 1 185 ? 8.052 -12.220 5.036 1.00 87.69 185 GLY A CA 1
ATOM 1455 C C . GLY A 1 185 ? 6.690 -11.781 5.576 1.00 87.69 185 GLY A C 1
ATOM 1456 O O . GLY A 1 185 ? 6.445 -11.828 6.780 1.00 87.69 185 GLY A O 1
ATOM 1457 N N . VAL A 1 186 ? 5.771 -11.379 4.692 1.00 86.81 186 VAL A N 1
ATOM 1458 C CA . VAL A 1 186 ? 4.399 -11.036 5.113 1.00 86.81 186 VAL A CA 1
ATOM 1459 C C . VAL A 1 186 ? 3.725 -12.231 5.795 1.00 86.81 186 VAL A C 1
ATOM 1461 O O . VAL A 1 186 ? 3.030 -12.053 6.784 1.00 86.81 186 VAL A O 1
ATOM 1464 N N . ASP A 1 187 ? 3.982 -13.457 5.346 1.00 88.56 187 ASP A N 1
ATOM 1465 C CA . ASP A 1 187 ? 3.439 -14.668 5.965 1.00 88.56 187 ASP A CA 1
ATOM 1466 C C . ASP A 1 187 ? 3.922 -14.883 7.412 1.00 88.56 187 ASP A C 1
ATOM 1468 O O . ASP A 1 187 ? 3.205 -15.482 8.212 1.00 88.56 187 ASP A O 1
ATOM 1472 N N . GLU A 1 188 ? 5.117 -14.406 7.766 1.00 90.94 188 GLU A N 1
ATOM 1473 C CA . GLU A 1 188 ? 5.614 -14.389 9.147 1.00 90.94 188 GLU A CA 1
ATOM 1474 C C . GLU A 1 188 ? 4.963 -13.266 9.954 1.00 90.94 188 GLU A C 1
ATOM 1476 O O . GLU A 1 188 ? 4.535 -13.499 11.082 1.00 90.94 188 GLU A O 1
ATOM 1481 N N . VAL A 1 189 ? 4.803 -12.079 9.357 1.00 90.06 189 VAL A N 1
ATOM 1482 C CA . VAL A 1 189 ? 4.083 -10.949 9.970 1.00 90.06 189 VAL A CA 1
ATOM 1483 C C . VAL A 1 189 ? 2.668 -11.362 10.367 1.00 90.06 189 VAL A C 1
ATOM 1485 O O . VAL A 1 189 ? 2.225 -11.047 11.465 1.00 90.06 189 VAL A O 1
ATOM 1488 N N . LEU A 1 190 ? 1.969 -12.123 9.523 1.00 91.62 190 LEU A N 1
ATOM 1489 C CA . LEU A 1 190 ? 0.616 -12.614 9.812 1.00 91.62 190 LEU A CA 1
ATOM 1490 C C . LEU A 1 190 ? 0.540 -13.609 10.976 1.00 91.62 190 LEU A C 1
ATOM 1492 O O . LEU A 1 190 ? -0.545 -13.819 11.515 1.00 91.62 190 LEU A O 1
ATOM 1496 N N . LYS A 1 191 ? 1.663 -14.231 11.349 1.00 91.94 191 LYS A N 1
ATOM 1497 C CA . LYS A 1 191 ? 1.756 -15.195 12.457 1.00 91.94 191 LYS A CA 1
ATOM 1498 C C . LYS A 1 191 ? 2.190 -14.543 13.770 1.00 91.94 191 LYS A C 1
ATOM 1500 O O . LYS A 1 191 ? 2.228 -15.238 14.780 1.00 91.94 191 LYS A O 1
ATOM 1505 N N . MET A 1 192 ? 2.550 -13.259 13.762 1.00 91.88 192 MET A N 1
ATOM 1506 C CA . MET A 1 192 ? 2.910 -12.540 14.984 1.00 91.88 192 MET A CA 1
ATOM 1507 C C . MET A 1 192 ? 1.690 -12.396 15.905 1.00 91.88 192 MET A C 1
ATOM 1509 O O . MET A 1 192 ? 0.552 -12.309 15.435 1.00 91.88 192 MET A O 1
ATOM 1513 N N . ASP A 1 193 ? 1.939 -12.335 17.215 1.00 91.94 193 ASP A N 1
ATOM 1514 C CA . ASP A 1 193 ? 0.911 -12.209 18.255 1.00 91.94 193 ASP A CA 1
ATOM 1515 C C . ASP A 1 193 ? 0.354 -10.778 18.324 1.00 91.94 193 ASP A C 1
ATOM 1517 O O . ASP A 1 193 ? 0.574 -10.022 19.274 1.00 91.94 193 ASP A O 1
ATOM 1521 N N . TRP A 1 194 ? -0.364 -10.394 17.271 1.00 92.44 194 TRP A N 1
ATOM 1522 C CA . TRP A 1 194 ? -1.044 -9.112 17.183 1.00 92.44 194 TRP A CA 1
ATOM 1523 C C . TRP A 1 194 ? -2.252 -9.070 18.114 1.00 92.44 194 TRP A C 1
ATOM 1525 O O . TRP A 1 194 ? -3.190 -9.864 17.990 1.00 92.44 194 TRP A O 1
ATOM 1535 N N . THR A 1 195 ? -2.287 -8.063 18.975 1.00 94.81 195 THR A N 1
ATOM 1536 C CA . THR A 1 195 ? -3.513 -7.610 19.626 1.00 94.81 195 THR A CA 1
ATOM 1537 C C . THR A 1 195 ? -4.066 -6.401 18.888 1.00 94.81 195 THR A C 1
ATOM 1539 O O . THR A 1 195 ? -3.325 -5.623 18.294 1.00 94.81 195 THR A O 1
ATOM 1542 N N . PHE A 1 196 ? -5.385 -6.239 18.907 1.00 95.44 196 PHE A N 1
ATOM 1543 C CA . PHE A 1 196 ? -6.058 -5.132 18.237 1.00 95.44 196 PHE A CA 1
ATOM 1544 C C . PHE A 1 196 ? -6.900 -4.378 19.250 1.00 95.44 196 PHE A C 1
ATOM 1546 O O . PHE A 1 196 ? -7.643 -4.980 20.030 1.00 95.44 196 PHE A O 1
ATOM 1553 N N . ARG A 1 197 ? -6.769 -3.054 19.240 1.00 96.06 197 ARG A N 1
ATOM 1554 C CA . ARG A 1 197 ? -7.542 -2.159 20.099 1.00 96.06 197 ARG A CA 1
ATOM 1555 C C . ARG A 1 197 ? -8.264 -1.111 19.276 1.00 96.06 197 ARG A C 1
ATOM 1557 O O . ARG A 1 197 ? -7.890 -0.808 18.145 1.00 96.06 197 ARG A O 1
ATOM 1564 N N . LYS A 1 198 ? -9.265 -0.483 19.885 1.00 97.69 198 LYS A N 1
ATOM 1565 C CA . LYS A 1 198 ? -9.880 0.706 19.294 1.00 97.69 198 LYS A CA 1
ATOM 1566 C C . LYS A 1 198 ? -8.843 1.836 19.162 1.00 97.69 198 LYS A C 1
ATOM 1568 O O . LYS A 1 198 ? -7.972 1.959 20.036 1.00 97.69 198 LYS A O 1
ATOM 1573 N N . PRO A 1 199 ? -8.926 2.653 18.100 1.00 97.44 199 PRO A N 1
ATOM 1574 C CA . PRO A 1 199 ? -8.103 3.845 17.974 1.00 97.44 199 PRO A CA 1
ATOM 1575 C C . PRO A 1 199 ? -8.422 4.826 19.106 1.00 97.44 199 PRO A C 1
ATOM 1577 O O . PRO A 1 199 ? -9.556 4.913 19.582 1.00 97.44 199 PRO A O 1
ATOM 1580 N N . THR A 1 200 ? -7.408 5.569 19.527 1.00 97.19 200 THR A N 1
ATOM 1581 C CA . THR A 1 200 ? -7.564 6.781 20.335 1.00 97.19 200 THR A CA 1
ATOM 1582 C C . THR A 1 200 ? -8.195 7.897 19.499 1.00 97.19 200 THR A C 1
ATOM 1584 O O . THR A 1 200 ? -8.177 7.842 18.268 1.00 97.19 200 THR A O 1
ATOM 1587 N N . ASP A 1 201 ? -8.693 8.951 20.149 1.00 97.50 201 ASP A N 1
ATOM 1588 C CA . ASP A 1 201 ? -9.246 10.115 19.441 1.00 97.50 201 ASP A CA 1
ATOM 1589 C C . ASP A 1 201 ? -8.214 10.750 18.489 1.00 97.50 201 ASP A C 1
ATOM 1591 O O . ASP A 1 201 ? -8.546 11.111 17.364 1.00 97.50 201 ASP A O 1
ATOM 1595 N N . VAL A 1 202 ? -6.938 10.795 18.893 1.00 97.12 202 VAL A N 1
ATOM 1596 C CA . VAL A 1 202 ? -5.838 11.332 18.072 1.00 97.12 202 VAL A CA 1
ATOM 1597 C C . VAL A 1 202 ? -5.590 10.480 16.824 1.00 97.12 202 VAL A C 1
ATOM 1599 O O . VAL A 1 202 ? -5.415 11.016 15.730 1.00 97.12 202 VAL A O 1
ATOM 1602 N N . GLU A 1 203 ? -5.581 9.152 16.960 1.00 96.50 203 GLU A N 1
ATOM 1603 C CA . GLU A 1 203 ? -5.411 8.235 15.823 1.00 96.50 203 GLU A CA 1
ATOM 1604 C C . GLU A 1 203 ? -6.613 8.288 14.874 1.00 96.50 203 GLU A C 1
ATOM 1606 O O . GLU A 1 203 ? -6.442 8.224 13.656 1.00 96.50 203 GLU A O 1
ATOM 1611 N N . LEU A 1 204 ? -7.823 8.443 15.415 1.00 97.94 204 LEU A N 1
ATOM 1612 C CA . LEU A 1 204 ? -9.039 8.563 14.620 1.00 97.94 204 LEU A CA 1
ATOM 1613 C C . LEU A 1 204 ? -9.088 9.894 13.853 1.00 97.94 204 LEU A C 1
ATOM 1615 O O . LEU A 1 204 ? -9.444 9.914 12.674 1.00 97.94 204 LEU A O 1
ATOM 1619 N N . ASP A 1 205 ? -8.668 10.995 14.474 1.00 98.06 205 ASP A N 1
ATOM 1620 C CA . ASP A 1 205 ? -8.535 12.291 13.803 1.00 98.06 205 ASP A CA 1
ATOM 1621 C C . ASP A 1 205 ? -7.456 12.261 12.712 1.00 98.06 205 ASP A C 1
ATOM 1623 O O . ASP A 1 205 ? -7.654 12.812 11.621 1.00 98.06 205 ASP A O 1
ATOM 1627 N N . HIS A 1 206 ? -6.345 11.556 12.955 1.00 97.69 206 HIS A N 1
ATOM 1628 C CA . HIS A 1 206 ? -5.334 11.296 11.932 1.00 97.69 206 HIS A CA 1
ATOM 1629 C C . HIS A 1 206 ? -5.925 10.505 10.759 1.00 97.69 206 HIS A C 1
ATOM 1631 O O . HIS A 1 206 ? -5.784 10.927 9.612 1.00 97.69 206 HIS A O 1
ATOM 1637 N N . PHE A 1 207 ? -6.658 9.420 11.029 1.00 98.12 207 PHE A N 1
ATOM 1638 C CA . PHE A 1 207 ? -7.332 8.626 10.000 1.00 98.12 207 PHE A CA 1
ATOM 1639 C C . PHE A 1 207 ? -8.287 9.468 9.151 1.00 98.12 207 PHE A C 1
ATOM 1641 O O . PHE A 1 207 ? -8.213 9.424 7.920 1.00 98.12 207 PHE A O 1
ATOM 1648 N N . ARG A 1 208 ? -9.138 10.283 9.784 1.00 98.38 208 ARG A N 1
ATOM 1649 C CA . ARG A 1 208 ? -10.101 11.167 9.104 1.00 98.38 208 ARG A CA 1
ATOM 1650 C C . ARG A 1 208 ? -9.432 12.243 8.252 1.00 98.38 208 ARG A C 1
ATOM 1652 O O . ARG A 1 208 ? -10.022 12.693 7.272 1.00 98.38 208 ARG A O 1
ATOM 1659 N N . THR A 1 209 ? -8.217 12.650 8.606 1.00 98.06 209 THR A N 1
ATOM 1660 C CA . THR A 1 209 ? -7.491 13.723 7.916 1.00 98.06 209 THR A CA 1
ATOM 1661 C C . THR A 1 209 ? -6.594 13.191 6.801 1.00 98.06 209 THR A C 1
ATOM 1663 O O . THR A 1 209 ? -6.599 13.734 5.693 1.00 98.06 209 THR A O 1
ATOM 1666 N N . GLU A 1 210 ? -5.833 12.131 7.067 1.00 97.75 210 GLU A N 1
ATOM 1667 C CA . GLU A 1 210 ? -4.799 11.627 6.162 1.00 97.75 210 GLU A CA 1
ATOM 1668 C C . GLU A 1 210 ? -5.325 10.581 5.176 1.00 97.75 210 GLU A C 1
ATOM 1670 O O . GLU A 1 210 ? -4.936 10.616 4.008 1.00 97.75 210 GLU A O 1
ATOM 1675 N N . THR A 1 211 ? -6.280 9.726 5.564 1.00 97.62 211 THR A N 1
ATOM 1676 C CA . THR A 1 211 ? -6.860 8.727 4.642 1.00 97.62 211 THR A CA 1
ATOM 1677 C C . THR A 1 211 ? -7.476 9.383 3.399 1.00 97.62 211 THR A C 1
ATOM 1679 O O . THR A 1 211 ? -7.147 8.976 2.283 1.00 97.62 211 THR A O 1
ATOM 1682 N N . PRO A 1 212 ? -8.293 10.456 3.506 1.00 98.25 212 PRO A N 1
ATOM 1683 C CA . PRO A 1 212 ? -8.804 11.134 2.316 1.00 98.25 212 PRO A CA 1
ATOM 1684 C C . PRO A 1 212 ? -7.707 11.737 1.435 1.00 98.25 212 PRO A C 1
ATOM 1686 O O . PRO A 1 212 ? -7.839 11.749 0.213 1.00 98.25 212 PRO A O 1
ATOM 1689 N N . LYS A 1 213 ? -6.617 12.247 2.026 1.00 97.38 213 LYS A N 1
ATOM 1690 C CA . LYS A 1 213 ? -5.481 12.786 1.262 1.00 97.38 213 LYS A CA 1
ATOM 1691 C C . LYS A 1 213 ? -4.762 11.676 0.502 1.00 97.38 213 LYS A C 1
ATOM 1693 O O . LYS A 1 213 ? -4.479 11.859 -0.680 1.00 97.38 213 LYS A O 1
ATOM 1698 N N . ALA A 1 214 ? -4.522 10.535 1.149 1.00 95.38 214 ALA A N 1
ATOM 1699 C CA . ALA A 1 214 ? -3.902 9.368 0.533 1.00 95.38 214 ALA A CA 1
ATOM 1700 C C . ALA A 1 214 ? -4.734 8.854 -0.652 1.00 95.38 214 ALA A C 1
ATOM 1702 O O . ALA A 1 214 ? -4.207 8.721 -1.755 1.00 95.38 214 ALA A O 1
ATOM 1703 N N . ILE A 1 215 ? -6.049 8.684 -0.470 1.00 96.38 215 ILE A N 1
ATOM 1704 C CA . ILE A 1 215 ? -6.974 8.248 -1.531 1.00 96.38 215 ILE A CA 1
ATOM 1705 C C . ILE A 1 215 ? -7.001 9.247 -2.699 1.00 96.38 215 ILE A C 1
ATOM 1707 O O . ILE A 1 215 ? -6.896 8.851 -3.858 1.00 96.38 215 ILE A O 1
ATOM 1711 N N . ARG A 1 216 ? -7.096 10.554 -2.422 1.00 96.44 216 ARG A N 1
ATOM 1712 C CA . ARG A 1 216 ? -7.071 11.590 -3.472 1.00 96.44 216 ARG A CA 1
ATOM 1713 C C . ARG A 1 216 ? -5.736 11.654 -4.205 1.00 96.44 216 ARG A C 1
ATOM 1715 O O . ARG A 1 216 ? -5.715 11.974 -5.389 1.00 96.44 216 ARG A O 1
ATOM 1722 N N . SER A 1 217 ? -4.632 11.401 -3.506 1.00 94.06 217 SER A N 1
ATOM 1723 C CA . SER A 1 217 ? -3.299 11.334 -4.105 1.00 94.06 217 SER A CA 1
ATOM 1724 C C . SER A 1 217 ? -3.193 10.137 -5.048 1.00 94.06 217 SER A C 1
ATOM 1726 O O . SER A 1 217 ? -2.794 10.301 -6.198 1.00 94.06 217 SER A O 1
ATOM 1728 N N . ALA A 1 218 ? -3.644 8.962 -4.601 1.00 92.38 218 ALA A N 1
ATOM 1729 C CA . ALA A 1 218 ? -3.725 7.756 -5.418 1.00 92.38 218 ALA A CA 1
ATOM 1730 C C . ALA A 1 218 ? -4.566 7.966 -6.683 1.00 92.38 218 ALA A C 1
ATOM 1732 O O . ALA A 1 218 ? -4.100 7.663 -7.772 1.00 92.38 218 ALA A O 1
ATOM 1733 N N . ALA A 1 219 ? -5.729 8.614 -6.586 1.00 92.31 219 ALA A N 1
ATOM 1734 C CA . ALA A 1 219 ? -6.577 8.896 -7.749 1.00 92.31 219 ALA A CA 1
ATOM 1735 C C . ALA A 1 219 ? -5.928 9.802 -8.820 1.00 92.31 219 ALA A C 1
ATOM 1737 O O . ALA A 1 219 ? -6.435 9.891 -9.936 1.00 92.31 219 ALA A O 1
ATOM 1738 N N . ARG A 1 220 ? -4.804 10.467 -8.511 1.00 90.62 220 ARG A N 1
ATOM 1739 C CA . ARG A 1 220 ? -4.008 11.255 -9.473 1.00 90.62 220 ARG A CA 1
ATOM 1740 C C . ARG A 1 220 ? -2.919 10.443 -10.166 1.00 90.62 220 ARG A C 1
ATOM 1742 O O . ARG A 1 220 ? -2.196 10.999 -10.993 1.00 90.62 220 ARG A O 1
ATOM 1749 N N . TRP A 1 221 ? -2.753 9.171 -9.812 1.00 86.62 221 TRP A N 1
ATOM 1750 C CA . TRP A 1 221 ? -1.774 8.316 -10.461 1.00 86.62 221 TRP A CA 1
ATOM 1751 C C . TRP A 1 221 ? -2.100 8.161 -11.944 1.00 86.62 221 TRP A C 1
ATOM 1753 O O . TRP A 1 221 ? -3.274 8.081 -12.320 1.00 86.62 221 TRP A O 1
ATOM 1763 N N . PRO A 1 222 ? -1.067 8.080 -12.798 1.00 81.88 222 PRO A N 1
ATOM 1764 C CA . PRO A 1 222 ? -1.253 8.042 -14.237 1.00 81.88 222 PRO A CA 1
ATOM 1765 C C . PRO A 1 222 ? -1.971 6.777 -14.701 1.00 81.88 222 PRO A C 1
ATOM 1767 O O . PRO A 1 222 ? -2.365 6.735 -15.847 1.00 81.88 222 PRO A O 1
ATOM 1770 N N . ILE A 1 223 ? -2.177 5.755 -13.872 1.00 81.88 223 ILE A N 1
ATOM 1771 C CA . ILE A 1 223 ? -2.923 4.555 -14.271 1.00 81.88 223 ILE A CA 1
ATOM 1772 C C . ILE A 1 223 ? -4.431 4.815 -14.457 1.00 81.88 223 ILE A C 1
ATOM 1774 O O . ILE A 1 223 ? -5.100 4.074 -15.174 1.00 81.88 223 ILE A O 1
ATOM 1778 N N . HIS A 1 224 ? -4.972 5.870 -13.843 1.00 86.25 224 HIS A N 1
ATOM 1779 C CA . HIS A 1 224 ? -6.401 6.172 -13.881 1.00 86.25 224 HIS A CA 1
ATOM 1780 C C . HIS A 1 224 ? -6.817 6.955 -15.129 1.00 86.25 224 HIS A C 1
ATOM 1782 O O . HIS A 1 224 ? -6.083 7.791 -15.657 1.00 86.25 224 HIS A O 1
ATOM 1788 N N . ARG A 1 225 ? -8.054 6.734 -15.568 1.00 85.94 225 ARG A N 1
ATOM 1789 C CA . ARG A 1 225 ? -8.742 7.502 -16.598 1.00 85.94 225 ARG A CA 1
ATOM 1790 C C . ARG A 1 225 ? -8.875 8.965 -16.160 1.00 85.94 225 ARG A C 1
ATOM 1792 O O . ARG A 1 225 ? -9.123 9.241 -14.980 1.00 85.94 225 ARG A O 1
ATOM 1799 N N . PRO A 1 226 ? -8.801 9.918 -17.103 1.00 85.44 226 PRO A N 1
ATOM 1800 C CA . PRO A 1 226 ? -9.078 11.316 -16.808 1.00 85.44 226 PRO A CA 1
ATOM 1801 C C . PRO A 1 226 ? -10.466 11.498 -16.180 1.00 85.44 226 PRO A C 1
ATOM 1803 O O . PRO A 1 226 ? -11.448 10.929 -16.655 1.00 85.44 226 PRO A O 1
ATOM 1806 N N . GLY A 1 227 ? -10.548 12.326 -15.137 1.00 87.94 227 GLY A N 1
ATOM 1807 C CA . GLY A 1 227 ? -11.814 12.680 -14.490 1.00 87.94 227 GLY A CA 1
ATOM 1808 C C . GLY A 1 227 ? -12.337 11.672 -13.463 1.00 87.94 227 GLY A C 1
ATOM 1809 O O . GLY A 1 227 ? -13.484 11.806 -13.050 1.00 87.94 227 GLY A O 1
ATOM 1810 N N . LEU A 1 228 ? -11.534 10.688 -13.038 1.00 91.94 228 LEU A N 1
ATOM 1811 C CA . LEU A 1 228 ? -11.859 9.863 -11.872 1.00 91.94 228 LEU A CA 1
ATOM 1812 C C . LEU A 1 228 ? -12.071 10.753 -10.634 1.00 91.94 228 LEU A C 1
ATOM 1814 O O . LEU A 1 228 ? -11.153 11.455 -10.208 1.00 91.94 228 LEU A O 1
ATOM 1818 N N . ASP A 1 229 ? -13.271 10.699 -10.056 1.00 95.38 229 ASP A N 1
ATOM 1819 C CA . ASP A 1 229 ? -13.606 11.384 -8.808 1.00 95.38 229 ASP A CA 1
ATOM 1820 C C . ASP A 1 229 ? -13.449 10.422 -7.611 1.00 95.38 229 ASP A C 1
ATOM 1822 O O . ASP A 1 229 ? -14.196 9.445 -7.501 1.00 95.38 229 ASP A O 1
ATOM 1826 N N . PRO A 1 230 ? -12.491 10.661 -6.695 1.00 96.44 230 PRO A N 1
ATOM 1827 C CA . PRO A 1 230 ? -12.290 9.806 -5.532 1.00 96.44 230 PRO A CA 1
ATOM 1828 C C . PRO A 1 230 ? -13.302 10.032 -4.400 1.00 96.44 230 PRO A C 1
ATOM 1830 O O . PRO A 1 230 ? -13.301 9.256 -3.443 1.00 96.44 230 PRO A O 1
ATOM 1833 N N . GLU A 1 231 ? -14.145 11.071 -4.433 1.00 97.44 231 GLU A N 1
ATOM 1834 C CA . GLU A 1 231 ? -14.938 11.459 -3.256 1.00 97.44 231 GLU A CA 1
ATOM 1835 C C . GLU A 1 231 ? -15.968 10.398 -2.839 1.00 97.44 231 GLU A C 1
ATOM 1837 O O . GLU A 1 231 ? -16.206 10.202 -1.642 1.00 97.44 231 GLU A O 1
ATOM 1842 N N . GLY A 1 232 ? -16.523 9.644 -3.793 1.00 97.50 232 GLY A N 1
ATOM 1843 C CA . GLY A 1 232 ? -17.379 8.491 -3.492 1.00 97.50 232 GLY A CA 1
ATOM 1844 C C . GLY A 1 232 ? -16.649 7.430 -2.662 1.00 97.50 232 GLY A C 1
ATOM 1845 O O . GLY A 1 232 ? -17.188 6.910 -1.682 1.00 97.50 232 GLY A O 1
ATOM 1846 N N . ILE A 1 233 ? -15.386 7.166 -2.998 1.00 97.88 233 ILE A N 1
ATOM 1847 C CA . ILE A 1 233 ? -14.522 6.211 -2.294 1.00 97.88 233 ILE A CA 1
ATOM 1848 C C . ILE A 1 233 ? -14.133 6.749 -0.920 1.00 97.88 233 ILE A C 1
ATOM 1850 O O . ILE A 1 233 ? -14.200 6.012 0.065 1.00 97.88 233 ILE A O 1
ATOM 1854 N N . VAL A 1 234 ? -13.780 8.034 -0.826 1.00 98.44 234 VAL A N 1
ATOM 1855 C CA . VAL A 1 234 ? -13.480 8.700 0.450 1.00 98.44 234 VAL A CA 1
ATOM 1856 C C . VAL A 1 234 ? -14.670 8.580 1.399 1.00 98.44 234 VAL A C 1
ATOM 1858 O O . VAL A 1 234 ? -14.509 8.120 2.528 1.00 98.44 234 VAL A O 1
ATOM 1861 N N . LYS A 1 235 ? -15.878 8.922 0.935 1.00 98.38 235 LYS A N 1
ATOM 1862 C CA . LYS A 1 235 ? -17.099 8.854 1.745 1.00 98.38 235 LYS A CA 1
ATOM 1863 C C . LYS A 1 235 ? -17.363 7.439 2.254 1.00 98.38 235 LYS A C 1
ATOM 1865 O O . LYS A 1 235 ? -17.611 7.264 3.444 1.00 98.38 235 LYS A O 1
ATOM 1870 N N . LYS A 1 236 ? -17.294 6.437 1.372 1.00 98.38 236 LYS A N 1
ATOM 1871 C CA . LYS A 1 236 ? -17.478 5.028 1.755 1.00 98.38 236 LYS A CA 1
ATOM 1872 C C . LYS A 1 236 ? -16.399 4.566 2.734 1.00 98.38 236 LYS A C 1
ATOM 1874 O O . LYS A 1 236 ? -16.709 3.852 3.679 1.00 98.38 236 LYS A O 1
ATOM 1879 N N . THR A 1 237 ? -15.159 5.028 2.560 1.00 98.38 237 THR A N 1
ATOM 1880 C CA . THR A 1 237 ? -14.052 4.666 3.454 1.00 98.38 237 THR A CA 1
ATOM 1881 C C . THR A 1 237 ? -14.275 5.226 4.862 1.00 98.38 237 THR A C 1
ATOM 1883 O O . THR A 1 237 ? -14.166 4.505 5.853 1.00 98.38 237 THR A O 1
ATOM 1886 N N . LEU A 1 238 ? -14.646 6.502 4.973 1.00 98.44 238 LEU A N 1
ATOM 1887 C CA . LEU A 1 238 ? -14.915 7.124 6.271 1.00 98.44 238 LEU A CA 1
ATOM 1888 C C . LEU A 1 238 ? -16.175 6.560 6.943 1.00 98.44 238 LEU A C 1
ATOM 1890 O O . LEU A 1 238 ? -16.232 6.493 8.165 1.00 98.44 238 LEU A O 1
ATOM 1894 N N . ALA A 1 239 ? -17.161 6.090 6.173 1.00 98.25 239 ALA A N 1
ATOM 1895 C CA . ALA A 1 239 ? -18.367 5.470 6.724 1.00 98.25 239 ALA A CA 1
ATOM 1896 C C . ALA A 1 239 ? -18.091 4.176 7.518 1.00 98.25 239 ALA A C 1
ATOM 1898 O O . ALA A 1 239 ? -18.907 3.800 8.356 1.00 98.25 239 ALA A O 1
ATOM 1899 N N . LEU A 1 240 ? -16.949 3.516 7.290 1.00 98.06 240 LEU A N 1
ATOM 1900 C CA . LEU A 1 240 ? -16.529 2.319 8.029 1.00 98.06 240 LEU A CA 1
ATOM 1901 C C . LEU A 1 240 ? -15.469 2.617 9.101 1.00 98.06 240 LEU A C 1
ATOM 1903 O O . LEU A 1 240 ? -14.818 1.690 9.583 1.00 98.06 240 LEU A O 1
ATOM 1907 N N . GLU A 1 241 ? -15.276 3.877 9.501 1.00 97.69 241 GLU A N 1
ATOM 1908 C CA . GLU A 1 241 ? -14.275 4.250 10.516 1.00 97.69 241 GLU A CA 1
ATOM 1909 C C . GLU A 1 241 ? -14.429 3.474 11.833 1.00 97.69 241 GLU A C 1
ATOM 1911 O O . GLU A 1 241 ? -13.441 3.160 12.489 1.00 97.69 241 GLU A O 1
ATOM 1916 N N . SER A 1 242 ? -15.656 3.084 12.196 1.00 97.88 242 SER A N 1
ATOM 1917 C CA . SER A 1 242 ? -15.935 2.323 13.419 1.00 97.88 242 SER A CA 1
ATOM 1918 C C . SER A 1 242 ? -15.373 0.899 13.402 1.00 97.88 242 SER A C 1
ATOM 1920 O O . SER A 1 242 ? -15.400 0.227 14.430 1.00 97.88 242 SER A O 1
ATOM 1922 N N . THR A 1 243 ? -14.920 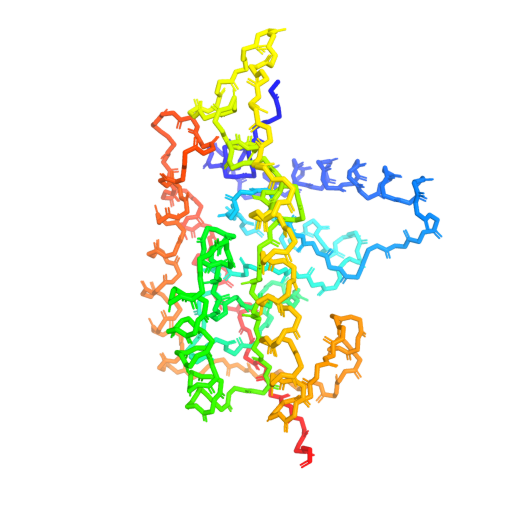0.424 12.240 1.00 98.06 243 THR A N 1
ATOM 1923 C CA . THR A 1 243 ? -14.279 -0.886 12.057 1.00 98.06 243 THR A CA 1
ATOM 1924 C C . THR A 1 243 ? -12.756 -0.826 12.167 1.00 98.06 243 THR A C 1
ATOM 1926 O O . THR A 1 243 ? -12.106 -1.865 12.070 1.00 98.06 243 THR A O 1
ATOM 1929 N N . LEU A 1 244 ? -12.185 0.375 12.318 1.00 98.44 244 LEU A N 1
ATOM 1930 C CA . LEU A 1 244 ? -10.751 0.567 12.463 1.00 98.44 244 LEU A CA 1
ATOM 1931 C C . LEU A 1 244 ? -10.290 0.040 13.825 1.00 98.44 244 LEU A C 1
ATOM 1933 O O . LEU A 1 244 ? -10.832 0.420 14.864 1.00 98.44 244 LEU A O 1
ATOM 1937 N N . GLU A 1 245 ? -9.251 -0.787 13.820 1.00 97.81 245 GLU A N 1
ATOM 1938 C CA . GLU A 1 245 ? -8.553 -1.235 15.023 1.00 97.81 245 GLU A CA 1
ATOM 1939 C C . GLU A 1 245 ? -7.047 -1.071 14.817 1.00 97.81 245 GLU A C 1
ATOM 1941 O O . GLU A 1 245 ? -6.515 -1.438 13.771 1.00 97.81 245 GLU A O 1
ATOM 1946 N N . VAL A 1 246 ? -6.338 -0.536 15.805 1.00 96.25 246 VAL A N 1
ATOM 1947 C CA . VAL A 1 246 ? -4.886 -0.334 15.737 1.00 96.25 246 VAL A CA 1
ATOM 1948 C C . VAL A 1 246 ? -4.192 -1.583 16.261 1.00 96.25 246 VAL A C 1
ATOM 1950 O O . VAL A 1 246 ? -4.577 -2.102 17.313 1.00 96.25 246 VAL A O 1
ATOM 1953 N N . ALA A 1 247 ? -3.206 -2.081 15.512 1.00 94.38 247 ALA A N 1
ATOM 1954 C CA . ALA A 1 247 ? -2.454 -3.258 15.908 1.00 94.38 247 ALA A CA 1
ATOM 1955 C C . ALA A 1 247 ? -1.391 -2.904 16.952 1.00 94.38 247 ALA A C 1
ATOM 1957 O O . ALA A 1 247 ? -0.710 -1.883 16.863 1.00 94.38 247 ALA A O 1
ATOM 1958 N N . GLU A 1 248 ? -1.216 -3.801 17.909 1.00 91.88 248 GLU A N 1
ATOM 1959 C CA . GLU A 1 248 ? -0.156 -3.785 18.905 1.00 91.88 248 GLU A CA 1
ATOM 1960 C C . GLU A 1 248 ? 0.522 -5.154 18.873 1.00 91.88 248 GLU A C 1
ATOM 1962 O O . GLU A 1 248 ? -0.148 -6.184 18.794 1.00 91.88 248 GLU A O 1
ATOM 1967 N N . LEU A 1 249 ? 1.852 -5.176 18.903 1.00 86.06 249 LEU A N 1
ATOM 1968 C CA . LEU A 1 249 ? 2.595 -6.418 19.086 1.00 86.06 249 LEU A CA 1
ATOM 1969 C C . LEU A 1 249 ? 2.720 -6.668 20.587 1.00 86.06 249 LEU A C 1
ATOM 1971 O O . LEU A 1 249 ? 3.179 -5.784 21.319 1.00 86.06 249 LEU A O 1
ATOM 1975 N N . ALA A 1 250 ? 2.334 -7.861 21.044 1.00 76.56 250 ALA A N 1
ATOM 1976 C CA . ALA A 1 250 ? 2.730 -8.313 22.371 1.00 76.56 250 ALA A CA 1
ATOM 1977 C C . ALA A 1 250 ? 4.263 -8.212 22.466 1.00 76.56 250 ALA A C 1
ATOM 1979 O O . ALA A 1 250 ? 4.953 -8.630 21.538 1.00 76.56 250 ALA A O 1
ATOM 1980 N N . GLN A 1 251 ? 4.767 -7.564 23.524 1.00 61.72 251 GLN A N 1
ATOM 1981 C CA . GLN A 1 251 ? 6.176 -7.164 23.659 1.00 61.72 251 GLN A CA 1
ATOM 1982 C C . GLN A 1 251 ? 7.141 -8.273 23.192 1.00 61.72 251 GLN A C 1
ATOM 1984 O O . GLN A 1 251 ? 7.093 -9.381 23.729 1.00 61.72 251 GLN A O 1
ATOM 1989 N N . LEU A 1 252 ? 7.977 -7.949 22.193 1.00 53.34 252 LEU A N 1
ATOM 1990 C CA . LEU A 1 252 ? 9.129 -8.750 21.749 1.00 53.34 252 LEU A CA 1
ATOM 1991 C C . LEU A 1 252 ? 10.242 -8.750 22.804 1.00 53.34 252 LEU A C 1
ATOM 1993 O O . LEU A 1 252 ? 10.460 -7.682 23.424 1.00 53.34 252 LEU A O 1
#

Mean predicted aligned error: 4.72 Å